Protein AF-I1H4A5-F1 (afdb_monomer)

Sequence (186 aa):
MAIAGCSTFAVGLWYMKNLHPSKIDWVEAGVVSPVVRNQNDCGSCWAMASVGSVEALHYMETKQSITLSTQELIDCDTGNYGCEVSSDDLQRYKGGIMDYTFDRSNYRRHYVLIVGYGKDSEGVEYWRFKNSWGEEWGEGGFGRIRRHVADKRGALGIYMLQEYTRCLRPDRSCMFGSIFVCKKLV

Solvent-accessible surface area (backbone atoms only — not comparable to full-atom values): 10469 Å² total; per-residue (Å²): 139,86,63,46,25,38,29,32,32,55,71,66,80,81,85,45,87,88,58,85,69,78,57,47,50,34,46,85,69,66,36,32,78,78,79,45,49,62,48,74,96,39,24,33,37,60,36,52,28,50,48,52,41,47,38,24,51,45,16,72,77,69,74,48,89,65,65,72,50,44,60,56,47,47,76,66,41,82,92,55,64,39,50,71,41,60,64,53,83,60,81,82,49,60,68,67,72,43,75,47,69,58,40,82,92,55,53,39,66,26,42,31,25,44,41,33,32,34,58,52,97,89,64,55,37,28,38,29,31,42,47,46,66,20,45,90,35,32,59,59,16,24,52,35,35,37,44,89,52,93,52,89,38,30,35,20,27,37,61,71,46,71,46,49,63,47,70,47,86,88,82,73,47,38,35,41,71,92,46,79,59,73,96,52,73,117

Foldseek 3Di:
DAWAFEEEEEADPPVPPDDPDQKDFQCVVVLFPLFAAACDQFQLLVLVQLQRRLQSNLCVVPVDGAHADSVCCLPPVPVDDRRPFDAIPPQPAAADAQQAAADPVRYGYGYWYFRMWHADPVGFTWTKTAGNRALNGHPGRIYIYTDDDPDPCGGSSHNVHYWYKDQDPDPRWIDIRPDTRDDDGD

Organism: Brachypodium distachyon (NCBI:txid15368)

Secondary structure (DSSP, 8-state):
-----EEEEE--GGGGTT---S-EETTTTTSS-SPPPB-TTSB-HHHHHHHHHHHHHHHHHHS----B-HHHHHHH-TTS-TTB-PPP--TT--SSEE-PPP-GGG---EEEEEEEEEE-TT--EEEEEE-SB-TTSTTTSEEEEESS-SSTT-GGGTTSSEEEEEE-TTT--EEETTEEE---B-

Radius of gyration: 15.91 Å; Cα contacts (8 Å, |Δi|>4): 382; chains: 1; bounding box: 40×39×48 Å

InterPro domains:
  IPR000169 Cysteine peptidase, cysteine active site [PS00139] (39-50)
  IPR000668 Peptidase C1A, papain C-terminal [PF00112] (21-84)
  IPR000668 Peptidase C1A, papain C-terminal [PF00112] (85-150)
  IPR000668 Peptidase C1A, papain C-terminal [PR00705] (39-54)
  IPR000668 Peptidase C1A, papain C-terminal [PR00705] (110-120)
  IPR000668 Peptidase C1A, papain C-terminal [PR00705] (126-132)
  IPR000668 Peptidase C1A, papain C-terminal [SM00645] (20-166)
  IPR013128 Peptidase C1A [PTHR12411] (23-100)
  IPR038765 Papain-like cysteine peptidase superfamily [SSF54001] (16-149)

pLDDT: mean 78.48, std 19.26, range [26.44, 97.12]

Mean predicted aligned error: 8.83 Å

Structure (mmCIF, N/CA/C/O backbone):
data_AF-I1H4A5-F1
#
_entry.id   AF-I1H4A5-F1
#
loop_
_atom_site.group_PDB
_atom_site.id
_atom_site.type_symbol
_atom_site.label_atom_id
_atom_site.label_alt_id
_atom_site.label_comp_id
_atom_site.label_asym_id
_atom_site.label_entity_id
_atom_site.label_seq_id
_atom_site.pdbx_PDB_ins_code
_atom_site.Cartn_x
_atom_site.Cartn_y
_atom_site.Cartn_z
_atom_site.occupancy
_atom_site.B_iso_or_equiv
_atom_site.auth_seq_id
_atom_site.auth_comp_id
_atom_site.auth_asym_id
_atom_site.auth_atom_id
_atom_site.pdbx_PDB_model_num
ATOM 1 N N . MET A 1 1 ? 1.322 -10.031 -22.576 1.00 26.44 1 MET A N 1
ATOM 2 C CA . MET A 1 1 ? 1.299 -8.759 -21.824 1.00 26.44 1 MET A CA 1
ATOM 3 C C . MET A 1 1 ? 1.844 -9.089 -20.439 1.00 26.44 1 MET A C 1
ATOM 5 O O . MET A 1 1 ? 1.205 -9.867 -19.749 1.00 26.44 1 MET A O 1
ATOM 9 N N . ALA A 1 2 ? 3.081 -8.686 -20.134 1.00 27.22 2 ALA A N 1
ATOM 10 C CA . ALA A 1 2 ? 3.825 -9.072 -18.923 1.00 27.22 2 ALA A CA 1
ATOM 11 C C . ALA A 1 2 ? 3.696 -7.980 -17.844 1.00 27.22 2 ALA A C 1
ATOM 13 O O . ALA A 1 2 ? 3.622 -6.807 -18.208 1.00 27.22 2 ALA A O 1
ATOM 14 N N . ILE A 1 3 ? 3.620 -8.347 -16.556 1.00 33.69 3 ILE A N 1
ATOM 15 C CA . ILE A 1 3 ? 3.414 -7.413 -15.428 1.00 33.69 3 ILE A CA 1
ATOM 16 C C . ILE A 1 3 ? 4.392 -7.746 -14.281 1.00 33.69 3 ILE A C 1
ATOM 18 O O . ILE A 1 3 ? 4.653 -8.920 -14.017 1.00 33.69 3 ILE A O 1
ATOM 22 N N . ALA A 1 4 ? 4.945 -6.693 -13.664 1.00 38.16 4 ALA A N 1
ATOM 23 C CA . ALA A 1 4 ? 6.016 -6.671 -12.653 1.00 38.16 4 ALA A CA 1
ATOM 24 C C . ALA A 1 4 ? 5.543 -7.038 -11.224 1.00 38.16 4 ALA A C 1
ATOM 26 O O . ALA A 1 4 ? 4.355 -7.263 -11.037 1.00 38.16 4 ALA A O 1
ATOM 27 N N . GLY A 1 5 ? 6.445 -7.176 -10.236 1.00 38.44 5 GLY A N 1
ATOM 28 C CA . GLY A 1 5 ? 6.164 -7.856 -8.960 1.00 38.44 5 GLY A CA 1
ATOM 29 C C . GLY A 1 5 ? 6.223 -7.003 -7.680 1.00 38.44 5 GLY A C 1
ATOM 30 O O . GLY A 1 5 ? 7.120 -6.202 -7.474 1.00 38.44 5 GLY A O 1
ATOM 31 N N . CYS A 1 6 ? 5.312 -7.263 -6.741 1.00 35.62 6 CYS A N 1
ATOM 32 C CA . CYS A 1 6 ? 5.077 -6.455 -5.546 1.00 35.62 6 CYS A CA 1
ATOM 33 C C . CYS A 1 6 ? 5.789 -7.021 -4.296 1.00 35.62 6 CYS A C 1
ATOM 35 O O . CYS A 1 6 ? 5.746 -8.222 -4.052 1.00 35.62 6 CYS A O 1
ATOM 37 N N . SER A 1 7 ? 6.419 -6.170 -3.482 1.00 43.44 7 SER A N 1
ATOM 38 C CA . SER A 1 7 ? 6.979 -6.496 -2.153 1.00 43.44 7 SER A CA 1
ATOM 39 C C . SER A 1 7 ? 6.031 -6.011 -1.045 1.00 43.44 7 SER A C 1
ATOM 41 O O . SER A 1 7 ? 5.392 -4.969 -1.210 1.00 43.44 7 SER A O 1
ATOM 43 N N . THR A 1 8 ? 5.917 -6.731 0.082 1.00 44.56 8 THR A N 1
ATOM 44 C CA . THR A 1 8 ? 4.872 -6.454 1.093 1.00 44.56 8 THR A CA 1
ATOM 45 C C . THR A 1 8 ? 5.344 -6.170 2.502 1.00 44.56 8 THR A C 1
ATOM 47 O O . THR A 1 8 ? 6.329 -6.723 2.982 1.00 44.56 8 THR A O 1
ATOM 50 N N . PHE A 1 9 ? 4.538 -5.360 3.196 1.00 50.44 9 PHE A N 1
ATOM 51 C CA . PHE A 1 9 ? 4.632 -5.122 4.634 1.00 50.44 9 PHE A CA 1
ATOM 52 C C . PHE A 1 9 ? 3.345 -5.529 5.340 1.00 50.44 9 PHE A C 1
ATOM 54 O O . PHE A 1 9 ? 2.252 -5.192 4.881 1.00 50.44 9 PHE A O 1
ATOM 61 N N . ALA A 1 10 ? 3.468 -6.263 6.448 1.00 46.66 10 ALA A N 1
ATOM 62 C CA . ALA A 1 10 ? 2.331 -6.784 7.203 1.00 46.66 10 ALA A CA 1
ATOM 63 C C . ALA A 1 10 ? 2.197 -6.096 8.569 1.00 46.66 10 ALA A C 1
ATOM 65 O O . ALA A 1 10 ? 3.114 -6.119 9.393 1.00 46.66 10 ALA A O 1
ATOM 66 N N . VAL A 1 11 ? 1.017 -5.534 8.839 1.00 46.12 11 VAL A N 1
ATOM 67 C CA . VAL A 1 11 ? 0.666 -4.988 10.154 1.00 46.12 11 VAL A CA 1
ATOM 68 C C . VAL A 1 11 ? 0.216 -6.121 11.091 1.00 46.12 11 VAL A C 1
ATOM 70 O O . VAL A 1 11 ? -0.727 -6.850 10.788 1.00 46.12 11 VAL A O 1
ATOM 73 N N . GLY A 1 12 ? 0.849 -6.232 12.266 1.00 46.97 12 GLY A N 1
ATOM 74 C CA . GLY A 1 12 ? 0.190 -6.740 13.479 1.00 46.97 12 GLY A CA 1
ATOM 75 C C . GLY A 1 12 ? -0.046 -8.253 13.620 1.00 46.97 12 GLY A C 1
ATOM 76 O O . GLY A 1 12 ? -1.110 -8.656 14.086 1.00 46.97 12 GLY A O 1
ATOM 77 N N . LEU A 1 13 ? 0.945 -9.110 13.338 1.00 44.81 13 LEU A N 1
ATOM 78 C CA . LEU A 1 13 ? 0.842 -10.571 13.564 1.00 44.81 13 LEU A CA 1
ATOM 79 C C . LEU A 1 13 ? 0.651 -10.993 15.044 1.00 44.81 13 LEU A C 1
ATOM 81 O O . LEU A 1 13 ? 0.271 -12.131 15.314 1.00 44.81 13 LEU A O 1
ATOM 85 N N . TRP A 1 14 ? 0.895 -10.112 16.023 1.00 42.50 14 TRP A N 1
ATOM 86 C CA . TRP A 1 14 ? 0.848 -10.473 17.450 1.00 42.50 14 TRP A CA 1
ATOM 87 C C . TRP A 1 14 ? -0.577 -10.560 18.033 1.00 42.50 14 TRP A C 1
ATOM 89 O O . TRP A 1 14 ? -0.813 -11.367 18.930 1.00 42.50 14 TRP A O 1
ATOM 99 N N . TYR A 1 15 ? -1.544 -9.798 17.505 1.00 42.88 15 TYR A N 1
ATOM 100 C CA . TYR A 1 15 ? -2.896 -9.689 18.087 1.00 42.88 15 TYR A CA 1
ATOM 101 C C . TYR A 1 15 ? -3.864 -10.818 17.666 1.00 42.88 15 TYR A C 1
ATOM 103 O O . TYR A 1 15 ? -5.002 -10.877 18.119 1.00 42.88 15 TYR A O 1
ATOM 111 N N . MET A 1 16 ? -3.415 -11.732 16.802 1.00 45.25 16 MET A N 1
ATOM 112 C CA . MET A 1 16 ? -4.268 -12.638 16.019 1.00 45.25 16 MET A CA 1
ATOM 113 C C . MET A 1 16 ? -4.214 -14.112 16.448 1.00 45.25 16 MET A C 1
ATOM 115 O O . MET A 1 16 ? -4.783 -14.967 15.777 1.00 45.25 16 MET A O 1
ATOM 119 N N . LYS A 1 17 ? -3.550 -14.452 17.562 1.00 43.50 17 LYS A N 1
ATOM 120 C CA . LYS A 1 17 ? -3.246 -15.859 17.897 1.00 43.50 17 LYS A CA 1
ATOM 121 C C . LYS A 1 17 ? -4.458 -16.801 18.032 1.00 43.50 17 LYS A C 1
ATOM 123 O O . LYS A 1 17 ? -4.246 -18.002 17.927 1.00 43.50 17 LYS A O 1
ATOM 128 N N . ASN A 1 18 ? -5.684 -16.299 18.229 1.00 41.44 18 ASN A N 1
ATOM 129 C CA . ASN A 1 18 ? -6.865 -17.135 18.515 1.00 41.44 18 ASN A CA 1
ATOM 130 C C . ASN A 1 18 ? -8.121 -16.829 17.675 1.00 41.44 18 ASN A C 1
ATOM 132 O O . ASN A 1 18 ? -9.161 -17.445 17.894 1.00 41.44 18 ASN A O 1
ATOM 136 N N . LEU A 1 19 ? -8.050 -15.909 16.711 1.00 51.41 19 LEU A N 1
ATOM 137 C CA . LEU A 1 19 ? -9.144 -15.614 15.785 1.00 51.41 19 LEU A CA 1
ATOM 138 C C . LEU A 1 19 ? -8.544 -15.525 14.383 1.00 51.41 19 LEU A C 1
ATOM 140 O O . LEU A 1 19 ? -7.717 -14.658 14.121 1.00 51.41 19 LEU A O 1
ATOM 144 N N . HIS A 1 20 ? -8.964 -16.417 13.488 1.00 61.47 20 HIS A N 1
ATOM 145 C CA . HIS A 1 20 ? -8.703 -16.304 12.052 1.00 61.47 20 HIS A CA 1
ATOM 146 C C . HIS A 1 20 ? -9.997 -15.841 11.368 1.00 61.47 20 HIS A C 1
ATOM 148 O O . HIS A 1 20 ? -10.684 -16.663 10.757 1.00 61.47 20 HIS A O 1
ATOM 154 N N . PRO A 1 21 ? -10.410 -14.569 11.537 1.00 75.94 21 PRO A N 1
ATOM 155 C CA . PRO A 1 21 ? -11.565 -14.047 10.821 1.00 75.94 21 PRO A CA 1
ATOM 156 C C . PRO A 1 21 ? -11.355 -14.223 9.314 1.00 75.94 21 PRO A C 1
ATOM 158 O O . PRO A 1 21 ? -10.240 -14.120 8.814 1.00 75.94 21 PRO A O 1
ATOM 161 N N . SER A 1 22 ? -12.429 -14.492 8.576 1.00 82.38 22 SER A N 1
ATOM 162 C CA . SER A 1 22 ? -12.374 -14.689 7.121 1.00 82.38 22 SER A CA 1
ATOM 163 C C . SER A 1 22 ? -12.101 -13.395 6.339 1.00 82.38 22 SER A C 1
ATOM 165 O O . SER A 1 22 ? -11.703 -13.456 5.175 1.00 82.38 22 SER A O 1
ATOM 167 N N . LYS A 1 23 ? -12.292 -12.231 6.975 1.00 90.06 23 LYS A N 1
ATOM 168 C CA . LYS A 1 23 ? -12.003 -10.892 6.449 1.00 90.06 23 LYS A CA 1
ATOM 169 C C . LYS A 1 23 ? -11.382 -10.031 7.550 1.00 90.06 23 LYS A C 1
ATOM 171 O O . LYS A 1 23 ? -11.873 -10.025 8.677 1.00 90.06 23 LYS A O 1
ATOM 176 N N . ILE A 1 24 ? -10.359 -9.261 7.196 1.00 91.38 24 ILE A N 1
ATOM 177 C CA . ILE A 1 24 ? -9.840 -8.142 7.990 1.00 91.38 24 ILE A CA 1
ATOM 178 C C . ILE A 1 24 ? -9.684 -6.932 7.084 1.00 91.38 24 ILE A C 1
ATOM 180 O O . ILE A 1 24 ? -9.152 -7.051 5.981 1.00 91.38 24 ILE A O 1
ATOM 184 N N . ASP A 1 25 ? -10.081 -5.765 7.583 1.00 93.06 25 ASP A N 1
ATOM 185 C CA . ASP A 1 25 ? -9.744 -4.481 6.983 1.00 93.06 25 ASP A CA 1
ATOM 186 C C . ASP A 1 25 ? -9.297 -3.496 8.074 1.00 93.06 25 ASP A C 1
ATOM 188 O O . ASP A 1 25 ? -10.087 -3.027 8.894 1.00 93.06 25 ASP A O 1
ATOM 192 N N . TRP A 1 26 ? -7.996 -3.203 8.104 1.00 93.75 26 TRP A N 1
ATOM 193 C CA . TRP A 1 26 ? -7.398 -2.287 9.071 1.00 93.75 26 TRP A CA 1
ATOM 194 C C . TRP A 1 26 ? -7.730 -0.819 8.790 1.00 93.75 26 TRP A C 1
ATOM 196 O O . TRP A 1 26 ? -7.575 0.008 9.687 1.00 93.75 26 TRP A O 1
ATOM 206 N N . VAL A 1 27 ? -8.197 -0.484 7.583 1.00 94.81 27 VAL A N 1
ATOM 207 C CA . VAL A 1 27 ? -8.689 0.862 7.258 1.00 94.81 27 VAL A CA 1
ATOM 208 C C . VAL A 1 27 ? -10.092 1.048 7.825 1.00 94.81 27 VAL A C 1
ATOM 210 O O . VAL A 1 27 ? -10.326 2.025 8.529 1.00 94.81 27 VAL A O 1
ATOM 213 N N . GLU A 1 28 ? -10.999 0.085 7.605 1.00 93.50 28 GLU A N 1
ATOM 214 C CA . GLU A 1 28 ? -12.345 0.099 8.215 1.00 93.50 28 GLU A CA 1
ATOM 215 C C . GLU A 1 28 ? -12.256 0.124 9.754 1.00 93.50 28 GLU A C 1
ATOM 217 O O . GLU A 1 28 ? -13.032 0.810 10.414 1.00 93.50 28 GLU A O 1
ATOM 222 N N . ALA A 1 29 ? -11.269 -0.568 10.332 1.00 90.50 29 ALA A N 1
ATOM 223 C CA . ALA A 1 29 ? -11.020 -0.580 11.775 1.00 90.50 29 ALA A CA 1
ATOM 224 C C . ALA A 1 29 ? -10.360 0.705 12.327 1.00 90.50 29 ALA A C 1
ATOM 226 O O . ALA A 1 29 ? -10.094 0.778 13.527 1.00 90.50 29 ALA A O 1
ATOM 227 N N . GLY A 1 30 ? -10.039 1.691 11.479 1.00 90.44 30 GLY A N 1
ATOM 228 C CA . GLY A 1 30 ? -9.391 2.948 11.875 1.00 90.44 30 GLY A CA 1
ATOM 229 C C . GLY A 1 30 ? -7.910 2.827 12.250 1.00 90.44 30 GLY A C 1
ATOM 230 O O . GLY A 1 30 ? -7.317 3.798 12.711 1.00 90.44 30 GLY A O 1
ATOM 231 N N . VAL A 1 31 ? -7.302 1.654 12.047 1.00 91.44 31 VAL A N 1
ATOM 232 C CA . VAL A 1 31 ? -5.894 1.392 12.372 1.00 91.44 31 VAL A CA 1
ATOM 233 C C . VAL A 1 31 ? -4.956 1.977 11.323 1.00 91.44 31 VAL A C 1
ATOM 235 O O . VAL A 1 31 ? -3.902 2.508 11.657 1.00 91.44 31 VAL A O 1
ATOM 238 N N . VAL A 1 32 ? -5.336 1.893 10.050 1.00 93.19 32 VAL A N 1
ATOM 239 C CA . VAL A 1 32 ? -4.601 2.499 8.939 1.00 93.19 32 VAL A CA 1
ATOM 240 C C . VAL A 1 32 ? -5.401 3.689 8.426 1.00 93.19 32 VAL A C 1
ATOM 242 O O . VAL A 1 32 ? -6.577 3.550 8.103 1.00 93.19 32 VAL A O 1
ATOM 245 N N . SER A 1 33 ? -4.760 4.855 8.306 1.00 92.75 33 SER A N 1
ATOM 246 C CA . SER A 1 33 ? -5.401 6.047 7.736 1.00 92.75 33 SER A CA 1
ATOM 247 C C . SER A 1 33 ? -5.953 5.763 6.327 1.00 92.75 33 SER A C 1
ATOM 249 O O . SER A 1 33 ? -5.241 5.145 5.525 1.00 92.75 33 SER A O 1
ATOM 251 N N . PRO A 1 34 ? -7.166 6.228 5.975 1.00 93.06 34 PRO A N 1
ATOM 252 C CA . PRO A 1 34 ? -7.697 6.086 4.621 1.00 93.06 34 PRO A CA 1
ATOM 253 C C . PRO A 1 34 ? -6.987 6.995 3.609 1.00 93.06 34 PRO A C 1
ATOM 255 O 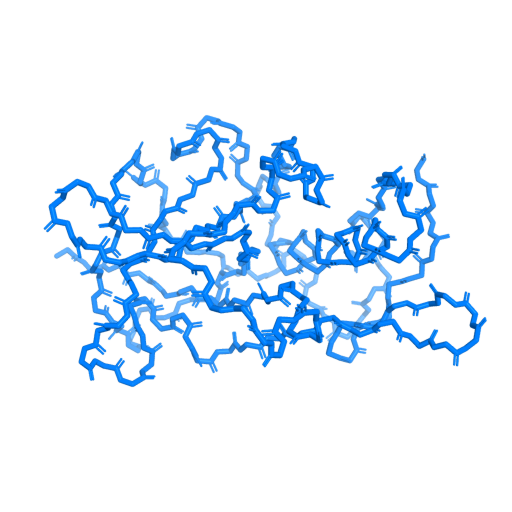O . PRO A 1 34 ? -6.958 6.659 2.433 1.00 93.06 34 PRO A O 1
ATOM 258 N N . VAL A 1 35 ? -6.360 8.090 4.060 1.00 91.06 35 VAL A N 1
ATOM 259 C CA . VAL A 1 35 ? -5.713 9.088 3.191 1.00 91.06 35 VAL A CA 1
ATOM 260 C C . VAL A 1 35 ? -4.568 8.451 2.410 1.00 91.06 35 VAL A C 1
ATOM 262 O O . VAL A 1 35 ? -3.603 7.961 3.012 1.00 91.06 35 VAL A O 1
ATOM 265 N N . VAL A 1 36 ? -4.647 8.459 1.079 1.00 93.00 36 VAL A N 1
ATOM 266 C CA . VAL A 1 36 ? -3.614 7.869 0.217 1.00 93.00 36 VAL A CA 1
ATOM 267 C C . VAL A 1 36 ? -2.597 8.927 -0.202 1.00 93.00 36 VAL A C 1
ATOM 269 O O . VAL A 1 36 ? -2.920 9.927 -0.834 1.00 93.00 36 VAL A O 1
ATOM 272 N N . ARG A 1 37 ? -1.329 8.690 0.153 1.00 93.19 37 ARG A N 1
ATOM 273 C CA . ARG A 1 37 ? -0.202 9.549 -0.231 1.00 93.19 37 ARG A CA 1
ATOM 274 C C . ARG A 1 37 ? 0.110 9.389 -1.720 1.00 93.19 37 ARG A C 1
ATOM 276 O O . ARG A 1 37 ? -0.150 8.335 -2.299 1.00 93.19 37 ARG A O 1
ATOM 283 N N . ASN A 1 38 ? 0.735 10.404 -2.309 1.00 92.38 38 ASN A N 1
ATOM 284 C CA . ASN A 1 38 ? 1.259 10.342 -3.669 1.00 92.38 38 ASN A CA 1
ATOM 285 C C . ASN A 1 38 ? 2.775 10.587 -3.664 1.00 92.38 38 ASN A C 1
ATOM 287 O O . ASN A 1 38 ? 3.226 11.662 -3.276 1.00 92.38 38 ASN A O 1
ATOM 291 N N . GLN A 1 39 ? 3.552 9.579 -4.065 1.00 87.88 39 GLN A N 1
ATOM 292 C CA . GLN A 1 39 ? 5.011 9.663 -4.186 1.00 87.88 39 GLN A CA 1
ATOM 293 C C . GLN A 1 39 ? 5.463 10.420 -5.448 1.00 87.88 39 GLN A C 1
ATOM 295 O O . GLN A 1 39 ? 6.627 10.808 -5.532 1.00 87.88 39 GLN A O 1
ATOM 300 N N . ASN A 1 40 ? 4.554 10.649 -6.406 1.00 87.88 40 ASN A N 1
ATOM 301 C CA . ASN A 1 40 ? 4.835 11.222 -7.723 1.00 87.88 40 ASN A CA 1
ATOM 302 C C . ASN A 1 40 ? 6.014 10.501 -8.407 1.00 87.88 40 ASN A C 1
ATOM 304 O O . ASN A 1 40 ? 6.127 9.279 -8.322 1.00 87.88 40 ASN A O 1
ATOM 308 N N . ASP A 1 41 ? 6.910 11.248 -9.049 1.00 86.50 41 ASP A N 1
ATOM 309 C CA . ASP A 1 41 ? 8.053 10.704 -9.790 1.00 86.50 41 ASP A CA 1
ATOM 310 C C . ASP A 1 41 ? 9.223 10.260 -8.887 1.00 86.50 41 ASP A C 1
ATOM 312 O O . ASP A 1 41 ? 10.272 9.847 -9.378 1.00 86.50 41 ASP A O 1
ATOM 316 N N . CYS A 1 42 ? 9.068 10.323 -7.560 1.00 88.94 42 CYS A N 1
ATOM 317 C CA . CYS A 1 42 ? 10.069 9.834 -6.618 1.00 88.94 42 CYS A CA 1
ATOM 318 C C . CYS A 1 42 ? 9.857 8.340 -6.329 1.00 88.94 42 CYS A C 1
ATOM 320 O O . CYS A 1 42 ? 8.771 7.907 -5.936 1.00 88.94 42 CYS A O 1
ATOM 322 N N . GLY A 1 43 ? 10.918 7.539 -6.441 1.00 89.25 43 GLY A N 1
ATOM 323 C CA . GLY A 1 43 ? 10.970 6.123 -6.065 1.00 89.25 43 GLY A CA 1
ATOM 324 C C . GLY A 1 43 ? 10.883 5.838 -4.558 1.00 89.25 43 GLY A C 1
ATOM 325 O O . GLY A 1 43 ? 11.622 5.004 -4.049 1.00 89.25 43 GLY A O 1
ATOM 326 N N . SER A 1 44 ? 10.002 6.515 -3.819 1.00 91.19 44 SER A N 1
ATOM 327 C CA . SER A 1 44 ? 9.912 6.470 -2.349 1.00 91.19 44 SER A CA 1
ATOM 328 C C . SER A 1 44 ? 8.824 5.542 -1.795 1.00 91.19 44 SER A C 1
ATOM 330 O O . SER A 1 44 ? 8.475 5.624 -0.617 1.00 91.19 44 SER A O 1
ATOM 332 N N . CYS A 1 45 ? 8.302 4.608 -2.600 1.00 90.06 45 CYS A N 1
ATOM 333 C CA . CYS A 1 45 ? 7.315 3.611 -2.150 1.00 90.06 45 CYS A CA 1
ATOM 334 C C . CYS A 1 45 ? 7.755 2.861 -0.874 1.00 90.06 45 CYS A C 1
ATOM 336 O O . CYS A 1 45 ? 6.942 2.611 0.018 1.00 90.06 45 CYS A O 1
ATOM 338 N N . TRP A 1 46 ? 9.058 2.581 -0.746 1.00 89.06 46 TRP A N 1
ATOM 339 C CA . TRP A 1 46 ? 9.662 1.960 0.434 1.00 89.06 46 TRP A CA 1
ATOM 340 C C . TRP A 1 46 ? 9.439 2.800 1.702 1.00 89.06 46 TRP A C 1
ATOM 342 O O . TRP A 1 46 ? 9.015 2.259 2.723 1.00 89.06 46 TRP A O 1
ATOM 352 N N . ALA A 1 47 ? 9.631 4.121 1.630 1.00 90.50 47 ALA A N 1
ATOM 353 C CA . ALA A 1 47 ? 9.442 5.037 2.751 1.00 90.50 47 ALA A CA 1
ATOM 354 C C . ALA A 1 47 ? 7.954 5.165 3.107 1.00 90.50 47 ALA A C 1
ATOM 356 O O . ALA A 1 47 ? 7.579 5.122 4.278 1.00 90.50 47 ALA A O 1
ATOM 357 N N . MET A 1 48 ? 7.090 5.249 2.094 1.00 92.06 48 MET A N 1
ATOM 358 C CA . MET A 1 48 ? 5.643 5.426 2.262 1.00 92.06 48 MET A CA 1
ATOM 359 C C . MET A 1 48 ? 5.018 4.235 2.982 1.00 92.06 48 MET A C 1
ATOM 361 O O . MET A 1 48 ? 4.220 4.407 3.909 1.00 92.06 48 MET A O 1
ATOM 365 N N . ALA A 1 49 ? 5.392 3.025 2.575 1.00 91.00 49 ALA A N 1
ATOM 366 C CA . ALA A 1 49 ? 4.841 1.814 3.151 1.00 91.00 49 ALA A CA 1
ATOM 367 C C . ALA A 1 49 ? 5.514 1.454 4.502 1.00 91.00 49 ALA A C 1
ATOM 369 O O . ALA A 1 49 ? 4.830 0.945 5.395 1.00 91.00 49 ALA A O 1
ATOM 370 N N . SER A 1 50 ? 6.776 1.854 4.728 1.00 90.00 50 SER A N 1
ATOM 371 C CA . SER A 1 50 ? 7.416 1.844 6.062 1.00 90.00 50 SER A CA 1
ATOM 372 C C . SER A 1 50 ? 6.676 2.739 7.060 1.00 90.00 50 SER A C 1
ATOM 374 O O . SER A 1 50 ? 6.239 2.275 8.116 1.00 90.00 50 SER A O 1
ATOM 376 N N . VAL A 1 51 ? 6.471 4.014 6.704 1.00 91.31 51 VAL A N 1
ATOM 377 C CA . VAL A 1 51 ? 5.766 4.994 7.543 1.00 91.31 51 VAL A CA 1
ATOM 378 C C . VAL A 1 51 ? 4.346 4.535 7.846 1.00 91.31 51 VAL A C 1
ATOM 380 O O . VAL A 1 51 ? 3.955 4.521 9.010 1.00 91.31 51 VAL A O 1
ATOM 383 N N . GLY A 1 52 ? 3.597 4.081 6.836 1.00 92.38 52 GLY A N 1
ATOM 384 C CA . GLY A 1 52 ? 2.233 3.592 7.044 1.00 92.38 52 GLY A CA 1
ATOM 385 C C . GLY A 1 52 ? 2.158 2.406 8.014 1.00 92.38 52 GLY A C 1
ATOM 386 O O . GLY A 1 52 ? 1.218 2.316 8.804 1.00 92.38 52 GLY A O 1
ATOM 387 N N . SER A 1 53 ? 3.165 1.528 8.009 1.00 90.75 53 SER A N 1
ATOM 388 C CA . SER A 1 53 ? 3.242 0.409 8.955 1.00 90.75 53 SER A CA 1
ATOM 389 C C . SER A 1 53 ? 3.513 0.879 10.391 1.00 90.75 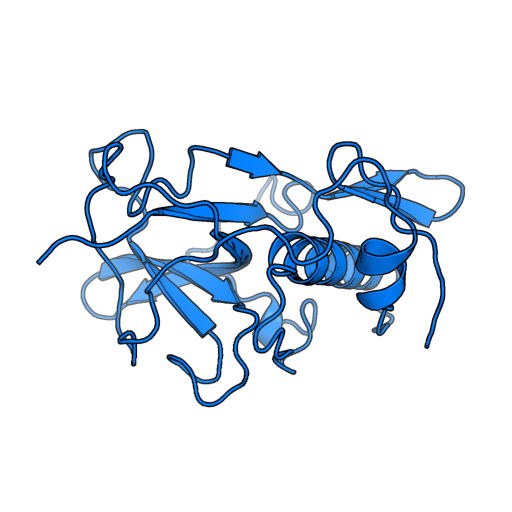53 SER A C 1
ATOM 391 O O . SER A 1 53 ? 2.913 0.363 11.336 1.00 90.75 53 SER A O 1
ATOM 393 N N . VAL A 1 54 ? 4.382 1.882 10.571 1.00 88.44 54 VAL A N 1
ATOM 394 C CA . VAL A 1 54 ? 4.684 2.472 11.888 1.00 88.44 54 VAL A CA 1
ATOM 395 C C . VAL A 1 54 ? 3.499 3.257 12.444 1.00 88.44 54 VAL A C 1
ATOM 397 O O . VAL A 1 54 ? 3.178 3.104 13.621 1.00 88.44 54 VAL A O 1
ATOM 400 N N . GLU A 1 55 ? 2.811 4.042 11.614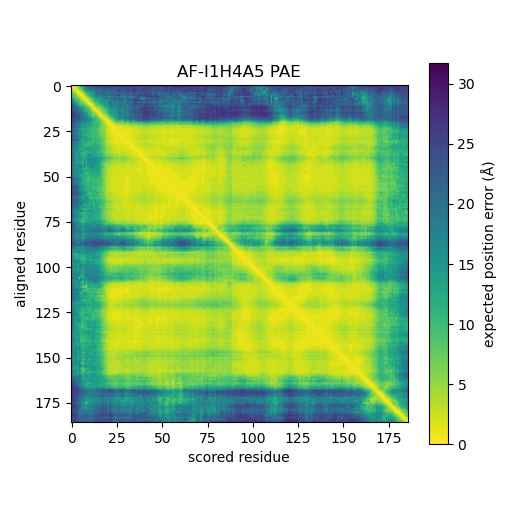 1.00 90.50 55 GLU A N 1
ATOM 401 C CA . GLU A 1 55 ? 1.578 4.746 11.992 1.00 90.50 55 GLU A CA 1
ATOM 402 C C . GLU A 1 55 ? 0.511 3.762 12.486 1.00 90.50 55 GLU A C 1
ATOM 404 O O . GLU A 1 55 ? -0.077 3.959 13.551 1.00 90.50 55 GLU A O 1
ATOM 409 N N . ALA A 1 56 ? 0.317 2.662 11.751 1.00 89.88 56 ALA A N 1
ATOM 410 C CA . ALA A 1 56 ? -0.640 1.623 12.108 1.00 89.88 56 ALA A CA 1
ATOM 411 C C . ALA A 1 56 ? -0.299 0.960 13.446 1.00 89.88 56 ALA A C 1
ATOM 413 O O . ALA A 1 56 ? -1.165 0.785 14.306 1.00 89.88 56 ALA A O 1
ATOM 414 N N . LEU A 1 57 ? 0.973 0.617 13.652 1.00 85.62 57 LEU A N 1
ATOM 415 C CA . LEU A 1 57 ? 1.410 -0.009 14.892 1.00 85.62 57 LEU A CA 1
ATOM 416 C C . LEU A 1 57 ? 1.328 0.959 16.080 1.00 85.62 57 LEU A C 1
ATOM 418 O O . LEU A 1 57 ? 0.895 0.561 17.161 1.00 85.62 57 LEU A O 1
ATOM 422 N N . HIS A 1 58 ? 1.659 2.237 15.873 1.00 84.69 58 HIS A N 1
ATOM 423 C CA . HIS A 1 58 ? 1.456 3.273 16.879 1.00 84.69 58 HIS A CA 1
ATOM 424 C C . HIS A 1 58 ? -0.014 3.342 17.295 1.00 84.69 58 HIS A C 1
ATOM 426 O O . HIS A 1 58 ? -0.306 3.266 18.486 1.00 84.69 58 HIS A O 1
ATOM 432 N N . TYR A 1 59 ? -0.938 3.398 16.332 1.00 86.94 59 TYR A N 1
ATOM 433 C CA . TYR A 1 59 ? -2.368 3.401 16.624 1.00 86.94 59 TYR A CA 1
ATOM 434 C C . TYR A 1 59 ? -2.807 2.142 17.380 1.00 86.94 59 TYR A C 1
ATOM 436 O O . TYR A 1 59 ? -3.576 2.231 18.338 1.00 86.94 59 TYR A O 1
ATOM 444 N N . MET A 1 60 ? -2.322 0.956 16.996 1.00 84.19 60 MET A N 1
ATOM 445 C CA . MET A 1 60 ? -2.668 -0.288 17.690 1.00 84.19 60 MET A CA 1
ATOM 446 C C . MET A 1 60 ? -2.315 -0.234 19.184 1.00 84.19 60 MET A C 1
ATOM 448 O O . MET A 1 60 ? -3.140 -0.664 20.000 1.00 84.19 60 MET A O 1
ATOM 452 N N . GLU A 1 61 ? -1.152 0.331 19.520 1.00 83.25 61 GLU A N 1
ATOM 453 C CA . GLU A 1 61 ? -0.617 0.445 20.884 1.00 83.25 61 GLU A CA 1
ATOM 454 C C . GLU A 1 61 ? -1.227 1.606 21.685 1.00 83.25 61 GLU A C 1
ATOM 456 O O . GLU A 1 61 ? -1.522 1.457 22.870 1.00 83.25 61 GLU A O 1
ATOM 461 N N . THR A 1 62 ? -1.410 2.776 21.068 1.00 83.62 62 THR A N 1
ATOM 462 C CA . THR A 1 62 ? -1.773 4.014 21.783 1.00 83.62 62 THR A CA 1
ATOM 463 C C . THR A 1 62 ? -3.221 4.439 21.592 1.00 83.62 62 THR A C 1
ATOM 465 O O . THR A 1 62 ? -3.709 5.264 22.362 1.00 83.62 62 THR A O 1
ATOM 468 N N . LYS A 1 63 ? -3.902 3.906 20.570 1.00 85.94 63 LYS A N 1
ATOM 469 C CA . LYS A 1 63 ? -5.204 4.381 20.070 1.00 85.94 63 LYS A CA 1
ATOM 470 C C . LYS A 1 63 ? -5.196 5.841 19.609 1.00 85.94 63 LYS A C 1
ATOM 472 O O . LYS A 1 63 ? -6.250 6.462 19.513 1.00 85.94 63 LYS A O 1
ATOM 477 N N . GLN A 1 64 ? -4.020 6.391 19.321 1.00 88.75 64 GLN A N 1
ATOM 478 C CA . GLN A 1 64 ? -3.858 7.745 18.805 1.00 88.75 64 GLN A CA 1
ATOM 479 C C . GLN A 1 64 ? -3.404 7.672 17.355 1.00 88.75 64 GLN A C 1
ATOM 481 O O . GLN A 1 64 ? -2.404 7.030 17.043 1.00 88.75 64 GLN A O 1
ATOM 486 N N . SER A 1 65 ? -4.139 8.330 16.464 1.00 88.50 65 SER A N 1
ATOM 487 C CA . SER A 1 65 ? -3.711 8.476 15.076 1.00 88.50 65 SER A CA 1
ATOM 488 C C . SER A 1 65 ? -2.644 9.555 14.997 1.00 88.50 65 SER A C 1
ATOM 490 O O . SER A 1 65 ? -2.829 10.660 15.507 1.00 88.50 65 SER A O 1
ATOM 492 N N . ILE A 1 66 ? -1.534 9.230 14.345 1.00 89.94 66 ILE A N 1
ATOM 493 C CA . ILE A 1 66 ? -0.457 10.170 14.052 1.00 89.94 66 ILE A CA 1
ATOM 494 C C . ILE A 1 66 ? -0.178 10.158 12.555 1.00 89.94 66 ILE A C 1
ATOM 496 O O . ILE A 1 66 ? -0.386 9.143 11.890 1.00 89.94 66 ILE A O 1
ATOM 500 N N . THR A 1 67 ? 0.328 11.282 12.061 1.00 91.69 67 THR A N 1
ATOM 501 C CA . THR A 1 67 ? 0.898 11.392 10.721 1.00 91.69 67 THR A CA 1
ATOM 502 C C . THR A 1 67 ? 2.395 11.610 10.880 1.00 91.69 67 THR A C 1
ATOM 504 O O . THR A 1 67 ? 2.819 12.556 11.543 1.00 91.69 67 THR A O 1
ATOM 507 N N . LEU A 1 68 ? 3.193 10.720 10.305 1.00 91.12 68 LEU A N 1
ATOM 508 C CA . LEU A 1 68 ? 4.649 10.793 10.326 1.00 91.12 68 LEU A CA 1
ATOM 509 C C . LEU A 1 68 ? 5.193 11.307 8.990 1.00 91.12 68 LEU A C 1
ATOM 511 O O . LEU A 1 68 ? 4.555 11.186 7.937 1.00 91.12 68 LEU A O 1
ATOM 515 N N . SER A 1 69 ? 6.397 11.878 9.048 1.00 91.62 69 SER A N 1
ATOM 516 C CA . SER A 1 69 ? 7.101 12.398 7.880 1.00 91.62 69 SER A CA 1
ATOM 517 C C . SER A 1 69 ? 7.731 11.273 7.064 1.00 91.62 69 SER A C 1
ATOM 519 O O . SER A 1 69 ? 8.690 10.635 7.490 1.00 91.62 69 SER A O 1
ATOM 521 N N . THR A 1 70 ? 7.246 11.065 5.841 1.00 91.56 70 THR A N 1
ATOM 522 C CA . THR A 1 70 ? 7.948 10.222 4.862 1.00 91.56 70 THR A CA 1
ATOM 523 C C . THR A 1 70 ? 9.239 10.872 4.379 1.00 91.56 70 THR A C 1
ATOM 525 O O . THR A 1 70 ? 10.188 10.167 4.050 1.00 91.56 70 THR A O 1
ATOM 528 N N . GLN A 1 71 ? 9.289 12.208 4.370 1.00 90.88 71 GLN A N 1
ATOM 529 C CA . GLN A 1 71 ? 10.454 12.969 3.925 1.00 90.88 71 GLN A CA 1
ATOM 530 C C . GLN A 1 71 ? 11.664 12.749 4.837 1.00 90.88 71 GLN A C 1
ATOM 532 O O . GLN A 1 71 ? 12.786 12.712 4.354 1.00 90.88 71 GLN A O 1
ATOM 537 N N . GLU A 1 72 ? 11.445 12.522 6.136 1.00 90.75 72 GLU A N 1
ATOM 538 C CA . GLU A 1 72 ? 12.532 12.197 7.066 1.00 90.75 72 GLU A CA 1
ATOM 539 C C . GLU A 1 72 ? 13.284 10.932 6.635 1.00 90.75 72 GLU A C 1
ATOM 541 O O . GLU A 1 72 ? 14.510 10.940 6.604 1.00 90.75 72 GLU A O 1
ATOM 546 N N . LEU A 1 73 ? 12.569 9.876 6.228 1.00 89.00 73 LEU A N 1
ATOM 547 C CA . LEU A 1 73 ? 13.216 8.670 5.704 1.00 89.00 73 LEU A CA 1
ATOM 548 C C . LEU A 1 73 ? 13.918 8.939 4.373 1.00 89.00 73 LEU A C 1
ATOM 550 O O . LEU A 1 73 ? 15.038 8.485 4.181 1.00 89.00 73 LEU A O 1
ATOM 554 N N . ILE A 1 74 ? 13.286 9.694 3.472 1.00 88.38 74 ILE A N 1
ATOM 555 C CA . ILE A 1 74 ? 13.860 10.005 2.155 1.00 88.38 74 ILE A CA 1
ATOM 556 C C . ILE A 1 74 ? 15.178 10.784 2.287 1.00 88.38 74 ILE A C 1
ATOM 558 O O . ILE A 1 74 ? 16.122 10.488 1.559 1.00 88.38 74 ILE A O 1
ATOM 562 N N . ASP A 1 75 ? 15.247 11.746 3.209 1.00 86.69 75 ASP A N 1
ATOM 563 C CA . ASP A 1 75 ? 16.397 12.644 3.352 1.00 86.69 75 ASP A CA 1
ATOM 564 C C . ASP A 1 75 ? 17.506 12.068 4.239 1.00 86.69 75 ASP A C 1
ATOM 566 O O . ASP A 1 75 ? 18.685 12.338 4.010 1.00 86.69 75 ASP A O 1
ATOM 570 N N . CYS A 1 76 ? 17.138 11.341 5.299 1.00 85.50 76 CYS A N 1
ATOM 571 C CA . CYS A 1 76 ? 18.062 11.026 6.394 1.00 85.50 76 CYS A CA 1
ATOM 572 C C . CYS A 1 76 ? 18.500 9.560 6.435 1.00 85.50 76 CYS A C 1
ATOM 574 O O . CYS A 1 76 ? 19.532 9.259 7.039 1.00 85.50 76 CYS A O 1
ATOM 576 N N . ASP A 1 77 ? 17.753 8.642 5.819 1.00 84.31 77 ASP A N 1
ATOM 577 C CA . ASP A 1 77 ? 18.144 7.235 5.761 1.00 84.31 77 ASP A CA 1
ATOM 578 C C . ASP A 1 77 ? 19.128 6.994 4.610 1.00 84.31 77 ASP A C 1
ATOM 580 O O . ASP A 1 77 ? 18.773 6.571 3.509 1.00 84.31 77 ASP A O 1
ATOM 584 N N . THR A 1 78 ? 20.404 7.257 4.890 1.00 78.50 78 THR A N 1
ATOM 585 C CA . THR A 1 78 ? 21.509 7.068 3.938 1.00 78.50 78 THR A CA 1
ATOM 586 C C . THR A 1 78 ? 21.800 5.598 3.616 1.00 78.50 78 THR A C 1
ATOM 588 O O . THR A 1 78 ? 22.604 5.320 2.727 1.00 78.50 78 THR A O 1
ATOM 591 N N . GLY A 1 79 ? 21.166 4.650 4.319 1.00 75.31 79 GLY A N 1
ATOM 592 C CA . GLY A 1 79 ? 21.243 3.220 4.020 1.00 75.31 79 GLY A CA 1
ATOM 593 C C . GLY A 1 79 ? 20.297 2.776 2.902 1.00 75.31 79 GLY A C 1
ATOM 594 O O . GLY A 1 79 ? 20.423 1.652 2.413 1.00 75.31 79 GLY A O 1
ATOM 595 N N . ASN A 1 80 ? 19.366 3.642 2.493 1.00 77.38 80 ASN A N 1
ATOM 596 C CA . ASN A 1 80 ? 18.363 3.371 1.472 1.00 77.38 80 ASN A CA 1
ATOM 597 C C . ASN A 1 80 ? 18.525 4.274 0.241 1.00 77.38 80 ASN A C 1
ATOM 599 O O . ASN A 1 80 ? 19.388 5.142 0.161 1.00 77.38 80 ASN A O 1
ATOM 603 N N . TYR A 1 81 ? 17.699 4.021 -0.773 1.00 74.81 81 TYR A N 1
ATOM 604 C CA . TYR A 1 81 ? 17.891 4.535 -2.131 1.00 74.81 81 TYR A CA 1
ATOM 605 C C . TYR A 1 81 ? 17.216 5.891 -2.403 1.00 74.81 81 TYR A C 1
ATOM 607 O O . TYR A 1 81 ? 17.069 6.261 -3.565 1.00 74.81 81 TYR A O 1
ATOM 615 N N . GLY A 1 82 ? 16.726 6.609 -1.385 1.00 83.31 82 GLY A N 1
ATOM 616 C CA . GLY A 1 82 ? 15.992 7.868 -1.581 1.00 83.31 82 GLY A CA 1
ATOM 617 C C . GLY A 1 82 ? 14.863 7.734 -2.619 1.00 83.31 82 GLY A C 1
ATOM 618 O O . GLY A 1 82 ? 13.946 6.927 -2.445 1.00 83.31 82 GLY A O 1
ATOM 619 N N . CYS A 1 83 ? 14.956 8.495 -3.716 1.00 84.06 83 CYS A N 1
ATOM 620 C CA . CYS A 1 83 ? 14.028 8.451 -4.857 1.00 84.06 83 CYS A CA 1
ATOM 621 C C . CYS A 1 83 ? 14.464 7.526 -6.013 1.00 84.06 83 CYS A C 1
ATOM 623 O O . CYS A 1 83 ? 13.794 7.501 -7.043 1.00 84.06 83 CYS A O 1
ATOM 625 N N . GLU A 1 84 ? 15.560 6.781 -5.887 1.00 78.38 84 GLU A N 1
ATOM 626 C CA . GLU A 1 84 ? 16.181 6.049 -7.003 1.00 78.38 84 GLU A CA 1
ATOM 627 C C . GLU A 1 84 ? 15.579 4.653 -7.248 1.00 78.38 84 GLU A C 1
ATOM 629 O O . GLU A 1 84 ? 15.966 3.955 -8.189 1.00 78.38 84 GLU A O 1
ATOM 634 N N . VAL A 1 85 ? 14.610 4.214 -6.434 1.00 73.31 85 VAL A N 1
ATOM 635 C CA . VAL A 1 85 ? 13.940 2.921 -6.648 1.00 73.31 85 VAL A CA 1
ATOM 636 C C . VAL A 1 85 ? 12.966 3.022 -7.820 1.00 73.31 85 VAL A C 1
ATOM 638 O O . VAL A 1 85 ? 11.951 3.712 -7.745 1.00 73.31 85 VAL A O 1
ATOM 641 N N . SER A 1 86 ? 13.216 2.275 -8.898 1.00 65.06 86 SER A N 1
ATOM 642 C CA . SER A 1 86 ? 12.230 2.152 -9.976 1.00 65.06 86 SER A CA 1
ATOM 643 C C . SER A 1 86 ? 11.013 1.357 -9.490 1.00 65.06 86 SER A C 1
ATOM 645 O O . SER A 1 86 ? 11.170 0.189 -9.123 1.00 65.06 86 SER A O 1
ATOM 647 N N . SER A 1 87 ? 9.828 1.965 -9.527 1.00 61.56 87 SER A N 1
ATOM 648 C CA . SER A 1 87 ? 8.563 1.311 -9.167 1.00 61.56 87 SER A CA 1
ATOM 649 C C . SER A 1 87 ? 7.901 0.614 -10.365 1.00 61.56 87 SER A C 1
ATOM 651 O O . SER A 1 87 ? 8.262 0.855 -11.518 1.00 61.56 87 SER A O 1
ATOM 653 N N . ASP A 1 88 ? 6.988 -0.313 -10.075 1.00 63.97 88 ASP A N 1
ATOM 654 C CA . ASP A 1 88 ? 6.307 -1.164 -11.057 1.00 63.97 88 ASP A CA 1
ATOM 655 C C . ASP A 1 88 ? 5.284 -0.407 -11.917 1.00 63.97 88 ASP A C 1
ATOM 657 O O . ASP A 1 88 ? 4.556 0.461 -11.437 1.00 63.97 88 ASP A O 1
ATOM 661 N N . ASP A 1 89 ? 5.093 -0.869 -13.156 1.00 60.75 89 ASP A N 1
ATOM 662 C CA . ASP A 1 89 ? 4.010 -0.435 -14.046 1.00 60.75 89 ASP A CA 1
ATOM 663 C C . ASP A 1 89 ? 2.664 -1.112 -13.708 1.00 60.75 89 ASP A C 1
ATOM 665 O O . ASP A 1 89 ? 2.040 -1.777 -14.538 1.00 60.75 89 ASP A O 1
ATOM 669 N N . LEU A 1 90 ? 2.155 -0.914 -12.486 1.00 75.69 90 LEU A N 1
ATOM 670 C CA . LEU A 1 90 ? 0.749 -1.219 -12.158 1.00 75.69 90 LEU A CA 1
ATOM 671 C C . LEU A 1 90 ? -0.189 -0.044 -12.499 1.00 75.69 90 LEU A C 1
ATOM 673 O O . LEU A 1 90 ? -1.350 -0.029 -12.089 1.00 75.69 90 LEU A O 1
ATOM 677 N N . GLN A 1 91 ? 0.275 0.941 -13.279 1.00 72.06 91 GLN A N 1
ATOM 678 C CA . GLN A 1 91 ? -0.470 2.162 -13.628 1.00 72.06 91 GLN A CA 1
ATOM 679 C C . GLN A 1 91 ? -1.844 1.887 -14.266 1.00 72.06 91 GLN A C 1
ATOM 681 O O . GLN A 1 91 ? -2.768 2.688 -14.145 1.00 72.06 91 GLN A O 1
ATOM 686 N N . ARG A 1 92 ? -1.995 0.739 -14.940 1.00 81.88 92 ARG A N 1
ATOM 687 C CA . ARG A 1 92 ? -3.233 0.357 -15.639 1.00 81.88 92 ARG A CA 1
ATOM 688 C C . ARG A 1 92 ? -4.284 -0.282 -14.731 1.00 81.88 92 ARG A C 1
ATOM 690 O O . ARG A 1 92 ? -5.408 -0.483 -15.183 1.00 81.88 92 ARG A O 1
ATOM 697 N N . TYR A 1 93 ? -3.943 -0.622 -13.489 1.00 88.31 93 TYR A N 1
ATOM 698 C CA . TYR A 1 93 ? -4.905 -1.192 -12.554 1.00 88.31 93 TYR A CA 1
ATOM 699 C C . TYR A 1 93 ? -5.981 -0.158 -12.191 1.00 88.31 93 TYR A C 1
ATOM 701 O O . TYR A 1 93 ? -5.680 0.957 -11.763 1.00 88.31 93 TYR A O 1
ATOM 709 N N . LYS A 1 94 ? -7.247 -0.545 -12.369 1.00 91.88 94 LYS A N 1
ATOM 710 C CA . LYS A 1 94 ? -8.430 0.262 -12.023 1.00 91.88 94 LYS A CA 1
ATOM 711 C C . LYS A 1 94 ? -9.365 -0.429 -11.030 1.00 91.88 94 LYS A C 1
ATOM 713 O O . LYS A 1 94 ? -10.216 0.229 -10.452 1.00 91.88 94 LYS A O 1
ATOM 718 N N . GLY A 1 95 ? -9.200 -1.733 -10.816 1.00 93.44 95 GLY A N 1
ATOM 719 C CA . GLY A 1 95 ? -10.000 -2.511 -9.878 1.00 93.44 95 GLY A CA 1
ATOM 720 C C . GLY A 1 95 ? -9.963 -4.008 -10.172 1.00 93.44 95 GLY A C 1
ATOM 721 O O . GLY A 1 95 ? -9.459 -4.435 -11.213 1.00 93.44 95 GLY A O 1
ATOM 722 N N . GLY A 1 96 ? -10.512 -4.789 -9.246 1.00 94.81 96 GLY A N 1
ATOM 723 C CA . GLY A 1 96 ? -10.565 -6.252 -9.309 1.00 94.81 96 GLY A CA 1
ATOM 724 C C . GLY A 1 96 ? -9.447 -6.935 -8.520 1.00 94.81 96 GLY A C 1
ATOM 725 O O . GLY A 1 96 ? -8.616 -6.290 -7.890 1.00 94.81 96 GLY A O 1
ATOM 726 N N . ILE A 1 97 ? -9.426 -8.267 -8.524 1.00 95.75 97 ILE A N 1
ATOM 727 C CA . ILE A 1 97 ? -8.365 -9.035 -7.861 1.00 95.75 97 ILE A CA 1
ATOM 728 C C . ILE A 1 97 ? -7.275 -9.332 -8.886 1.00 95.75 97 ILE A C 1
ATOM 730 O O . ILE A 1 97 ? -7.502 -10.051 -9.856 1.00 95.75 97 ILE A O 1
ATOM 734 N N . MET A 1 98 ? -6.081 -8.785 -8.670 1.00 92.88 98 MET A N 1
ATOM 735 C CA . MET A 1 98 ? -4.924 -9.077 -9.510 1.00 92.88 98 MET A CA 1
ATOM 736 C C . MET A 1 98 ? -4.448 -10.508 -9.285 1.00 92.88 98 MET A C 1
ATOM 738 O O . MET A 1 98 ? -4.118 -10.887 -8.162 1.00 92.88 98 MET A O 1
ATOM 742 N N . ASP A 1 99 ? -4.353 -11.277 -10.365 1.00 91.75 99 ASP A N 1
ATOM 743 C CA . ASP A 1 99 ? -3.899 -12.669 -10.349 1.00 91.75 99 ASP A CA 1
ATOM 744 C C . ASP A 1 99 ? -2.814 -12.909 -11.404 1.00 91.75 99 ASP A C 1
ATOM 746 O O . ASP A 1 99 ? -2.910 -13.763 -12.284 1.00 91.75 99 ASP A O 1
ATOM 750 N N . TYR A 1 100 ? -1.787 -12.064 -11.368 1.00 86.19 100 TYR A N 1
ATOM 751 C CA . TYR A 1 100 ? -0.661 -12.175 -12.281 1.00 86.19 100 TYR A CA 1
ATOM 752 C C . TYR A 1 100 ? 0.416 -13.080 -11.683 1.00 86.19 100 TYR A C 1
ATOM 754 O O . TYR A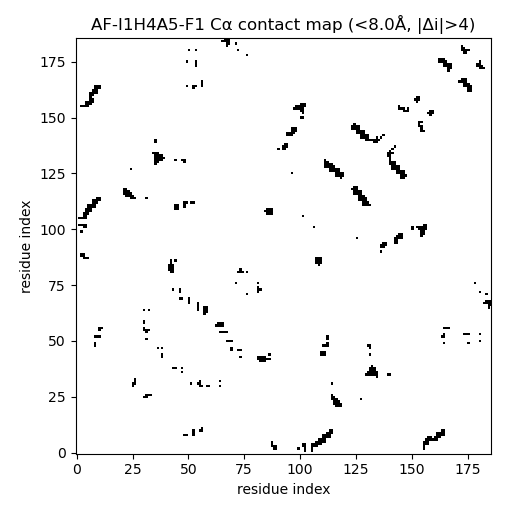 1 100 ? 0.796 -12.953 -10.513 1.00 86.19 100 TYR A O 1
ATOM 762 N N . THR A 1 101 ? 0.936 -13.988 -12.504 1.00 85.19 101 THR A N 1
ATOM 763 C CA . THR A 1 101 ? 2.061 -14.850 -12.137 1.00 85.19 101 THR A CA 1
ATOM 764 C C . THR A 1 101 ? 3.331 -14.031 -11.958 1.00 85.19 101 THR A C 1
ATOM 766 O O . THR A 1 101 ? 3.585 -13.100 -12.720 1.00 85.19 101 THR A O 1
ATOM 769 N N . PHE A 1 102 ? 4.164 -14.418 -10.996 1.00 82.81 102 PHE A N 1
ATOM 770 C CA . PHE A 1 102 ? 5.469 -13.800 -10.814 1.00 82.81 102 PHE A CA 1
ATOM 771 C C . PHE A 1 102 ? 6.398 -14.073 -12.008 1.00 82.81 102 PHE A C 1
ATOM 773 O O . PHE A 1 102 ? 6.668 -15.230 -12.342 1.00 82.81 102 PHE A O 1
ATOM 780 N N . ASP A 1 103 ? 6.952 -13.008 -12.584 1.00 82.06 103 ASP A N 1
ATOM 781 C CA . ASP A 1 103 ? 7.973 -13.064 -13.629 1.00 82.06 103 ASP A CA 1
ATOM 782 C C . ASP A 1 103 ? 9.285 -12.446 -13.129 1.00 82.06 103 ASP A C 1
ATOM 784 O O . ASP A 1 103 ? 9.402 -11.235 -12.945 1.00 82.06 103 ASP A O 1
ATOM 788 N N . ARG A 1 104 ? 10.307 -13.290 -12.942 1.00 80.06 104 ARG A N 1
ATOM 789 C CA . ARG A 1 104 ? 11.633 -12.860 -12.474 1.00 80.06 104 ARG A CA 1
ATOM 790 C C . ARG A 1 104 ? 12.330 -11.922 -13.461 1.00 80.06 104 ARG A C 1
ATOM 792 O O . ARG A 1 104 ? 13.125 -11.095 -13.028 1.00 80.06 104 ARG A O 1
ATOM 799 N N . SER A 1 105 ? 12.082 -12.077 -14.761 1.00 79.44 105 SER A N 1
ATOM 800 C CA . SER A 1 105 ? 12.759 -11.295 -15.802 1.00 79.44 105 SER A CA 1
ATOM 801 C C . SER A 1 105 ? 12.284 -9.842 -15.851 1.00 79.44 105 SER A C 1
ATOM 803 O O . SER A 1 105 ? 13.047 -8.965 -16.243 1.00 79.44 105 SER A O 1
ATOM 805 N N . ASN A 1 106 ? 11.064 -9.589 -15.371 1.00 70.88 106 ASN A N 1
ATOM 806 C CA . ASN A 1 106 ? 10.430 -8.272 -15.315 1.00 70.88 106 ASN A CA 1
ATOM 807 C C . ASN A 1 106 ? 10.154 -7.814 -13.874 1.00 70.88 106 ASN A C 1
ATOM 809 O O . ASN A 1 106 ? 9.338 -6.925 -13.642 1.00 70.88 106 ASN A O 1
ATOM 813 N N . TYR A 1 107 ? 10.827 -8.421 -12.896 1.00 72.38 107 TYR A N 1
ATOM 814 C CA . TYR A 1 107 ? 10.669 -8.070 -11.493 1.00 72.38 107 TYR A CA 1
ATOM 815 C C . TYR A 1 107 ? 11.334 -6.722 -11.197 1.00 72.38 107 TYR A C 1
ATOM 817 O O . TYR A 1 107 ? 12.565 -6.628 -11.153 1.00 72.38 107 TYR A O 1
ATOM 825 N N . ARG A 1 108 ? 10.526 -5.685 -10.959 1.00 74.69 108 ARG A N 1
ATOM 826 C CA . ARG A 1 108 ? 10.971 -4.461 -10.285 1.00 74.69 108 ARG A CA 1
ATOM 827 C C . ARG A 1 108 ? 10.457 -4.471 -8.847 1.00 74.69 108 ARG A C 1
ATOM 829 O O . ARG A 1 108 ? 9.648 -5.309 -8.474 1.00 74.69 108 ARG A O 1
ATOM 836 N N . ARG A 1 109 ? 11.049 -3.634 -7.996 1.00 77.25 109 ARG A N 1
ATOM 837 C CA . ARG A 1 109 ? 10.710 -3.577 -6.571 1.00 77.25 109 ARG A CA 1
ATOM 838 C C . ARG A 1 109 ? 9.723 -2.442 -6.354 1.00 77.25 109 ARG A C 1
ATOM 840 O O . ARG A 1 109 ? 10.120 -1.281 -6.376 1.00 77.25 109 ARG A O 1
ATOM 847 N N . HIS A 1 110 ? 8.466 -2.783 -6.097 1.00 87.00 110 HIS A N 1
ATOM 848 C CA . HIS A 1 110 ? 7.468 -1.836 -5.606 1.00 87.00 110 HIS A CA 1
ATOM 849 C C . HIS A 1 110 ? 6.950 -2.268 -4.242 1.00 87.00 110 HIS A C 1
ATOM 851 O O . HIS A 1 110 ? 6.536 -3.414 -4.066 1.00 87.00 110 HIS A O 1
ATOM 857 N N . TYR A 1 111 ? 6.974 -1.355 -3.277 1.00 87.56 111 TYR A N 1
ATOM 858 C CA . TYR A 1 111 ? 6.572 -1.640 -1.906 1.00 87.56 111 TYR A CA 1
ATOM 859 C C . TYR A 1 111 ? 5.166 -1.121 -1.635 1.00 87.56 111 TYR A C 1
ATOM 861 O O . TYR A 1 111 ? 4.865 0.047 -1.880 1.00 87.56 111 TYR A O 1
ATOM 869 N N . VAL A 1 112 ? 4.319 -1.987 -1.083 1.00 91.56 112 VAL A N 1
ATOM 870 C CA . VAL A 1 112 ? 2.958 -1.638 -0.663 1.00 91.56 112 VAL A CA 1
ATOM 871 C C . VAL A 1 112 ? 2.699 -2.082 0.769 1.00 91.56 112 VAL A C 1
ATOM 873 O O . VAL A 1 112 ? 3.334 -3.001 1.293 1.00 91.56 112 VAL A O 1
ATOM 876 N N . LEU A 1 113 ? 1.716 -1.449 1.402 1.00 93.12 113 LEU A N 1
ATOM 877 C CA . LEU A 1 113 ? 1.279 -1.817 2.743 1.00 93.12 113 LEU A CA 1
ATOM 878 C C . LEU A 1 113 ? 0.089 -2.773 2.664 1.00 93.12 113 LEU A C 1
ATOM 880 O O . LEU A 1 113 ? -0.964 -2.381 2.166 1.00 93.12 113 LEU A O 1
ATOM 884 N N . ILE A 1 114 ? 0.207 -3.995 3.193 1.00 94.06 114 ILE A N 1
ATOM 885 C CA . ILE A 1 114 ? -0.956 -4.873 3.365 1.00 94.06 114 ILE A CA 1
ATOM 886 C C . ILE A 1 114 ? -1.814 -4.330 4.501 1.00 94.06 114 ILE A C 1
ATOM 888 O O . ILE A 1 114 ? -1.389 -4.250 5.653 1.00 94.06 114 ILE A O 1
ATOM 892 N N . VAL A 1 115 ? -3.050 -3.975 4.163 1.00 94.50 115 VAL A N 1
ATOM 893 C CA . VAL A 1 115 ? -4.023 -3.376 5.086 1.00 94.50 115 VAL A CA 1
ATOM 894 C C . VAL A 1 115 ? -5.187 -4.307 5.394 1.00 94.50 115 VAL A C 1
ATOM 896 O O . VAL A 1 115 ? -6.071 -3.954 6.165 1.00 94.50 115 VAL A O 1
ATOM 899 N N . GLY A 1 116 ? -5.211 -5.501 4.812 1.00 92.88 116 GLY A N 1
ATOM 900 C CA . GLY A 1 116 ? -6.279 -6.446 5.070 1.00 92.88 116 GLY A CA 1
ATOM 901 C C . GLY A 1 116 ? -6.251 -7.647 4.148 1.00 92.88 116 GLY A C 1
ATOM 902 O O . GLY A 1 116 ? -5.354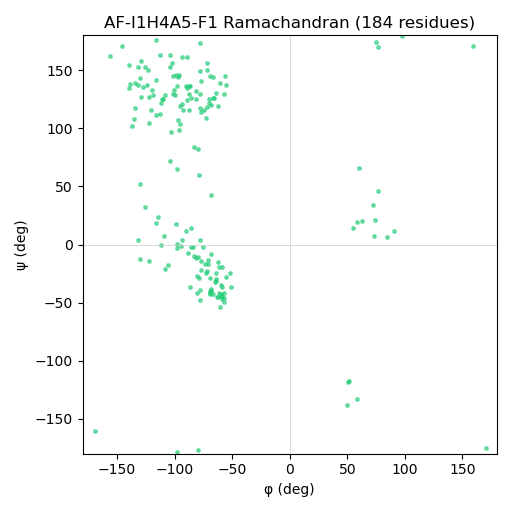 -7.824 3.324 1.00 92.88 116 GLY A O 1
ATOM 903 N N . TYR A 1 117 ? -7.274 -8.471 4.287 1.00 94.69 117 TYR A N 1
ATOM 904 C CA . TYR A 1 117 ? -7.541 -9.607 3.422 1.00 94.69 117 TYR A CA 1
ATOM 905 C C . TYR A 1 117 ? -9.022 -9.955 3.474 1.00 94.69 117 TYR A C 1
ATOM 907 O O . TYR A 1 117 ? -9.740 -9.575 4.398 1.00 94.69 117 TYR A O 1
ATOM 915 N N . GLY A 1 118 ? -9.482 -10.703 2.484 1.00 94.81 118 GLY A N 1
ATOM 916 C CA . GLY A 1 118 ? -10.863 -11.150 2.440 1.00 94.81 118 GLY A CA 1
ATOM 917 C C . GLY A 1 118 ? -11.094 -12.202 1.377 1.00 94.81 118 GLY A C 1
ATOM 918 O O . GLY A 1 118 ? -10.158 -12.860 0.909 1.00 94.81 118 GLY A O 1
ATOM 919 N N . LYS A 1 119 ? -12.368 -12.336 1.023 1.00 95.00 119 LYS A N 1
ATOM 920 C CA . LYS A 1 119 ? -12.897 -13.204 -0.021 1.00 95.00 119 LYS A CA 1
ATOM 921 C C . LYS A 1 119 ? -13.983 -12.422 -0.757 1.00 95.00 119 LYS A C 1
ATOM 923 O O . LYS A 1 119 ? -14.771 -11.744 -0.096 1.00 95.00 119 LYS A O 1
ATOM 928 N N . ASP A 1 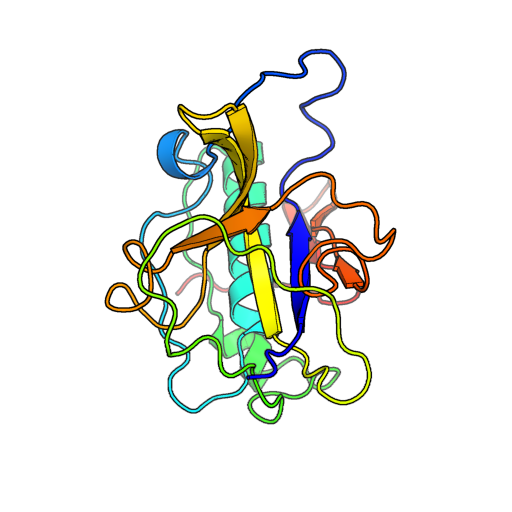120 ? -13.992 -12.448 -2.083 1.00 93.25 120 ASP A N 1
ATOM 929 C CA . ASP A 1 120 ? -15.071 -11.824 -2.856 1.00 93.25 120 ASP A CA 1
ATOM 930 C C . ASP A 1 120 ? -16.330 -12.712 -2.917 1.00 93.25 120 ASP A C 1
ATOM 932 O O . ASP A 1 120 ? -16.394 -13.781 -2.299 1.00 93.25 120 ASP A O 1
ATOM 936 N N . SER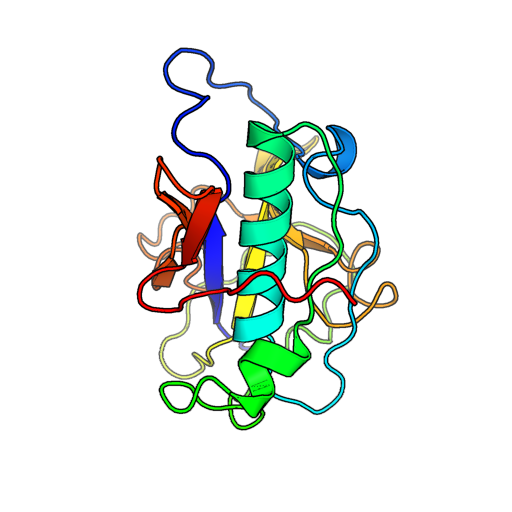 A 1 121 ? -17.347 -12.258 -3.655 1.00 92.88 121 SER A N 1
ATOM 937 C CA . SER A 1 121 ? -18.613 -12.976 -3.845 1.00 92.88 121 SER A CA 1
ATOM 938 C C . SER A 1 121 ? -18.468 -14.309 -4.582 1.00 92.88 121 SER A C 1
ATOM 940 O O . SER A 1 121 ? -19.309 -15.186 -4.409 1.00 92.88 121 SER A O 1
ATOM 942 N N . GLU A 1 122 ? -17.419 -14.472 -5.389 1.00 93.19 122 GLU A N 1
ATOM 943 C CA . GLU A 1 122 ? -17.125 -15.704 -6.133 1.00 93.19 122 GLU A CA 1
ATOM 944 C C . GLU A 1 122 ? -16.268 -16.677 -5.319 1.00 93.19 122 GLU A C 1
ATOM 946 O O . GLU A 1 122 ? -16.051 -17.827 -5.700 1.00 93.19 122 GLU A O 1
ATOM 951 N N . GLY A 1 123 ? -15.800 -16.237 -4.156 1.00 93.50 123 GLY A N 1
ATOM 952 C CA . GLY A 1 123 ? -14.973 -17.038 -3.289 1.00 93.50 123 GLY A CA 1
ATOM 953 C C . GLY A 1 123 ? -13.469 -16.889 -3.539 1.00 93.50 123 GLY A C 1
ATOM 954 O O . GLY A 1 123 ? -12.687 -17.668 -2.988 1.00 93.50 123 GLY A O 1
ATOM 955 N N . VAL A 1 124 ? -13.037 -15.907 -4.325 1.00 94.75 124 VAL A N 1
ATOM 956 C CA . VAL A 1 124 ? -11.619 -15.637 -4.554 1.00 94.75 124 VAL A CA 1
ATOM 957 C C . VAL A 1 124 ? -11.055 -14.894 -3.350 1.00 94.75 124 VAL A C 1
ATOM 959 O O . VAL A 1 124 ? -11.481 -13.792 -2.999 1.00 94.75 124 VAL A O 1
ATOM 962 N N . GLU A 1 125 ? -10.089 -15.519 -2.683 1.00 95.25 125 GLU A N 1
ATOM 963 C CA . GLU A 1 125 ? -9.388 -14.916 -1.557 1.00 95.25 125 GLU A CA 1
ATOM 964 C C . GLU A 1 125 ? -8.358 -13.891 -2.044 1.00 95.25 125 GLU A C 1
ATOM 966 O O . GLU A 1 125 ? -7.653 -14.111 -3.030 1.00 95.25 125 GLU A O 1
ATOM 971 N N . TYR A 1 126 ? -8.237 -12.772 -1.330 1.00 95.56 126 TYR A N 1
ATOM 972 C CA . TYR A 1 126 ? -7.320 -11.693 -1.691 1.00 95.56 126 TYR A CA 1
ATOM 973 C C . TYR A 1 126 ? -6.613 -11.090 -0.477 1.00 95.56 126 TYR A C 1
ATOM 975 O O . TYR A 1 126 ? -7.130 -11.110 0.641 1.00 95.56 126 TYR A O 1
ATOM 983 N N . TRP A 1 127 ? -5.436 -10.520 -0.725 1.00 95.50 127 TRP A N 1
ATOM 984 C CA . TRP A 1 127 ? -4.813 -9.487 0.097 1.00 95.50 127 TRP A CA 1
ATOM 985 C C . TRP A 1 127 ? -5.302 -8.121 -0.365 1.00 95.50 127 TRP A C 1
ATOM 987 O O . TRP A 1 127 ? -5.357 -7.867 -1.568 1.00 95.50 127 TRP A O 1
ATOM 997 N N . ARG A 1 128 ? -5.644 -7.240 0.575 1.00 95.69 128 ARG A N 1
ATOM 998 C CA . ARG A 1 128 ? -5.915 -5.824 0.311 1.00 95.69 128 ARG A CA 1
ATOM 999 C C . ARG A 1 128 ? -4.685 -5.016 0.684 1.00 95.69 128 ARG A C 1
ATOM 1001 O O . ARG A 1 128 ? -4.141 -5.190 1.776 1.00 95.69 128 ARG A O 1
ATOM 1008 N N . PHE A 1 129 ? -4.275 -4.113 -0.193 1.00 94.94 129 PHE A N 1
ATOM 1009 C CA . PHE A 1 129 ? -3.110 -3.273 0.041 1.00 94.94 129 PHE A CA 1
ATOM 1010 C C . PHE A 1 129 ? -3.397 -1.803 -0.244 1.00 94.94 129 PHE A C 1
ATOM 1012 O O . PHE A 1 129 ? -4.258 -1.465 -1.059 1.00 94.94 129 PHE A O 1
ATOM 1019 N N . LYS A 1 130 ? -2.658 -0.938 0.446 1.00 95.56 130 LYS A N 1
ATOM 1020 C CA . LYS A 1 130 ? -2.628 0.508 0.245 1.00 95.56 130 LYS A CA 1
ATOM 1021 C C . LYS A 1 130 ? -1.400 0.871 -0.581 1.00 95.56 130 LYS A C 1
ATOM 1023 O O . LYS A 1 130 ? -0.291 0.449 -0.244 1.00 95.56 130 LYS A O 1
ATOM 1028 N N . ASN A 1 131 ? -1.615 1.632 -1.648 1.00 94.00 131 ASN A N 1
ATOM 1029 C CA . ASN A 1 131 ? -0.557 2.102 -2.533 1.00 94.00 131 ASN A CA 1
ATOM 1030 C C . ASN A 1 131 ? -0.130 3.540 -2.175 1.00 94.00 131 ASN A C 1
ATOM 1032 O O . ASN A 1 131 ? -0.640 4.135 -1.224 1.00 94.00 131 ASN A O 1
ATOM 1036 N N . SER A 1 132 ? 0.816 4.095 -2.931 1.00 93.25 132 SER A N 1
ATOM 1037 C CA . SER A 1 132 ? 1.372 5.443 -2.752 1.00 93.25 132 SER A CA 1
ATOM 1038 C C . SER A 1 132 ? 1.297 6.294 -4.025 1.00 93.25 132 SER A C 1
ATOM 1040 O O . SER A 1 132 ? 2.158 7.138 -4.256 1.00 93.25 132 SER A O 1
ATOM 1042 N N . TRP A 1 133 ? 0.271 6.087 -4.855 1.00 93.19 133 TRP A N 1
ATOM 1043 C CA . TRP A 1 133 ? 0.070 6.784 -6.139 1.00 93.19 133 TRP A CA 1
ATOM 1044 C C . TRP A 1 133 ? -1.180 7.679 -6.159 1.00 93.19 133 TRP A C 1
ATOM 1046 O O . TRP A 1 133 ? -1.733 7.963 -7.219 1.00 93.19 133 TRP A O 1
ATOM 1056 N N . GLY A 1 134 ? -1.637 8.118 -4.984 1.00 93.62 134 GLY A N 1
ATOM 1057 C CA . GLY A 1 134 ? -2.855 8.914 -4.841 1.00 93.62 134 GLY A CA 1
ATOM 1058 C C . GLY A 1 134 ? -4.152 8.111 -4.993 1.00 93.62 134 GLY A C 1
ATOM 1059 O O . GLY A 1 134 ? -4.151 6.914 -5.283 1.00 93.62 134 GLY A O 1
ATOM 1060 N N . GLU A 1 135 ? -5.273 8.790 -4.756 1.00 95.06 135 GLU A N 1
ATOM 1061 C CA . GLU A 1 135 ? -6.610 8.178 -4.688 1.00 95.06 135 GLU A CA 1
ATOM 1062 C C . GLU A 1 135 ? -7.194 7.850 -6.074 1.00 95.06 135 GLU A C 1
ATOM 1064 O O . GLU A 1 135 ? -8.012 6.944 -6.202 1.00 95.06 135 GLU A O 1
ATOM 1069 N N . GLU A 1 136 ? -6.710 8.510 -7.129 1.00 92.56 136 GLU A N 1
ATOM 1070 C CA . GLU A 1 136 ? -7.133 8.294 -8.526 1.00 92.56 136 GLU A CA 1
ATOM 1071 C C . GLU A 1 136 ? -6.659 6.953 -9.118 1.00 92.56 136 GLU A C 1
ATOM 1073 O O . GLU A 1 136 ? -7.089 6.520 -10.197 1.00 92.56 136 GLU A O 1
ATOM 1078 N N . TRP A 1 137 ? -5.720 6.292 -8.441 1.00 94.00 137 TRP A N 1
ATOM 1079 C CA . TRP A 1 137 ? -5.206 4.999 -8.858 1.00 94.00 137 TRP A CA 1
ATOM 1080 C C . TRP A 1 137 ? -6.015 3.853 -8.241 1.00 94.00 137 TRP A C 1
ATOM 1082 O O . TRP A 1 137 ? -6.287 3.843 -7.044 1.00 94.00 137 TRP A O 1
ATOM 1092 N N . GLY A 1 138 ? -6.338 2.829 -9.038 1.00 95.44 138 GLY A N 1
ATOM 1093 C CA . GLY A 1 138 ? -6.997 1.625 -8.538 1.00 95.44 138 GLY A CA 1
ATOM 1094 C C . GLY A 1 138 ? -8.341 1.896 -7.857 1.00 95.44 138 GLY A C 1
ATOM 1095 O O . GLY A 1 138 ? -9.191 2.609 -8.379 1.00 95.44 138 GLY A O 1
ATOM 1096 N N . GLU A 1 139 ? -8.529 1.296 -6.684 1.00 96.50 139 GLU A N 1
ATOM 1097 C CA . GLU A 1 139 ? -9.770 1.332 -5.908 1.00 96.50 139 GLU A CA 1
ATOM 1098 C C . GLU A 1 139 ? -9.675 2.401 -4.809 1.00 96.50 139 GLU A C 1
ATOM 1100 O O . GLU A 1 139 ? -9.616 2.078 -3.622 1.00 96.50 139 GLU A O 1
ATOM 1105 N N . GLY A 1 140 ? -9.577 3.676 -5.201 1.00 96.00 140 GLY A N 1
ATOM 1106 C CA . GLY A 1 140 ? -9.389 4.787 -4.257 1.00 96.00 140 GLY A CA 1
ATOM 1107 C C . GLY A 1 140 ? -7.979 4.832 -3.657 1.00 96.00 140 GLY A C 1
ATOM 1108 O O . GLY A 1 140 ? -7.816 5.112 -2.473 1.00 96.00 140 GLY A O 1
ATOM 1109 N N . GLY A 1 141 ? -6.961 4.454 -4.432 1.00 95.81 141 GLY A N 1
ATOM 1110 C CA . GLY A 1 141 ? -5.568 4.314 -3.996 1.00 95.81 141 GLY A CA 1
ATOM 1111 C C . GLY A 1 141 ? -5.229 2.967 -3.341 1.00 95.81 141 GLY A C 1
ATOM 1112 O O . GLY A 1 141 ? -4.114 2.760 -2.850 1.00 95.81 141 GLY A O 1
ATOM 1113 N N . PHE A 1 142 ? -6.172 2.023 -3.360 1.00 97.12 142 PHE A N 1
ATOM 1114 C CA . PHE A 1 142 ? -6.005 0.655 -2.870 1.00 97.12 142 PHE A CA 1
ATOM 1115 C C . PHE A 1 142 ? -6.060 -0.360 -4.010 1.00 97.12 142 PHE A C 1
ATOM 1117 O O . PHE A 1 142 ? -6.544 -0.081 -5.109 1.00 97.12 142 PHE A O 1
ATOM 1124 N N . GLY A 1 143 ? -5.582 -1.569 -3.737 1.00 95.50 143 GLY A N 1
ATOM 1125 C CA . GLY A 1 143 ? -5.71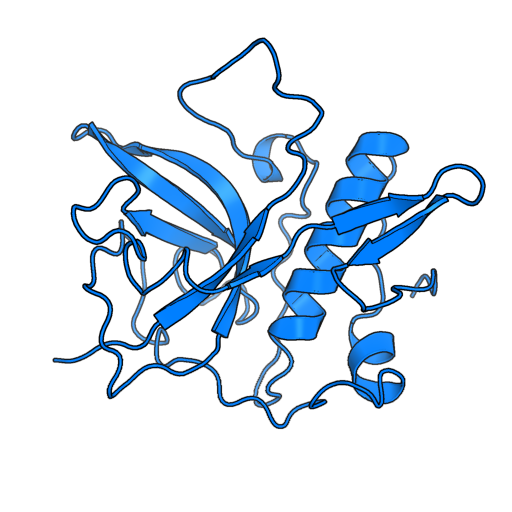7 -2.688 -4.657 1.00 95.50 143 GLY A CA 1
ATOM 1126 C C . GLY A 1 143 ? -5.895 -4.021 -3.952 1.00 95.50 143 GLY A C 1
ATOM 1127 O O . GLY A 1 143 ? -5.758 -4.138 -2.727 1.00 95.50 143 GLY A O 1
ATOM 1128 N N . ARG A 1 144 ? -6.206 -5.042 -4.753 1.00 96.12 144 ARG A N 1
ATOM 1129 C CA . ARG A 1 144 ? -6.382 -6.418 -4.292 1.00 96.12 144 ARG A CA 1
ATOM 1130 C C . ARG A 1 144 ? -5.513 -7.368 -5.106 1.00 96.12 144 ARG A C 1
ATOM 1132 O O . ARG A 1 144 ? -5.454 -7.265 -6.327 1.00 96.12 144 ARG A O 1
ATOM 1139 N N . ILE A 1 145 ? -4.838 -8.293 -4.427 1.00 94.56 145 ILE A N 1
ATOM 1140 C CA . ILE A 1 145 ? -3.974 -9.317 -5.038 1.00 94.56 145 ILE A CA 1
ATOM 1141 C C . ILE A 1 145 ? -4.462 -10.686 -4.592 1.00 94.56 145 ILE A C 1
ATOM 1143 O O . ILE A 1 145 ? -4.774 -10.867 -3.414 1.00 94.56 145 ILE A O 1
ATOM 1147 N N . ARG A 1 146 ? -4.519 -11.654 -5.507 1.00 95.00 146 ARG A N 1
ATOM 1148 C CA . ARG A 1 146 ? -4.972 -13.010 -5.209 1.00 95.00 146 ARG A CA 1
ATOM 1149 C C . ARG A 1 146 ? -4.132 -13.627 -4.096 1.00 95.00 146 ARG A C 1
ATOM 1151 O O . ARG A 1 146 ? -2.900 -13.643 -4.135 1.00 95.00 146 ARG A O 1
ATOM 1158 N N . ARG A 1 147 ? -4.830 -14.156 -3.098 1.00 92.81 147 ARG A N 1
ATOM 1159 C CA . ARG A 1 147 ? -4.260 -14.923 -1.995 1.00 92.81 147 ARG A CA 1
ATOM 1160 C C . ARG A 1 147 ? -4.375 -16.407 -2.333 1.00 92.81 147 ARG A C 1
ATOM 1162 O O . ARG A 1 147 ? -5.331 -16.828 -2.975 1.00 92.81 147 ARG A O 1
ATOM 1169 N N . HIS A 1 148 ? -3.380 -17.180 -1.902 1.00 89.62 148 HIS A N 1
ATOM 1170 C CA . HIS A 1 148 ? -3.281 -18.629 -2.137 1.00 89.62 148 HIS A CA 1
ATOM 1171 C C . HIS A 1 148 ? -3.238 -19.028 -3.615 1.00 89.62 148 HIS A C 1
ATOM 1173 O O . HIS A 1 148 ? -4.128 -19.696 -4.137 1.00 89.62 148 HIS A O 1
ATOM 1179 N N . VAL A 1 149 ? -2.157 -18.641 -4.287 1.00 90.44 149 VAL A N 1
ATOM 1180 C CA . VAL A 1 149 ? -1.810 -19.170 -5.613 1.00 90.44 149 VAL A CA 1
ATOM 1181 C C . VAL A 1 149 ? -0.850 -20.355 -5.493 1.00 90.44 149 VAL A C 1
ATOM 1183 O O . VAL A 1 149 ? -0.188 -20.525 -4.471 1.00 90.44 149 VAL A O 1
ATOM 1186 N N . ALA A 1 150 ? -0.753 -21.169 -6.548 1.00 92.00 150 ALA A N 1
ATOM 1187 C CA . ALA A 1 150 ? 0.135 -22.335 -6.577 1.00 92.00 150 ALA A CA 1
ATOM 1188 C C . ALA A 1 150 ? 1.629 -21.964 -6.478 1.00 92.00 150 ALA A C 1
ATOM 1190 O O . ALA A 1 150 ? 2.432 -22.740 -5.956 1.00 92.00 150 ALA A O 1
ATOM 1191 N N . ASP A 1 151 ? 2.010 -20.782 -6.970 1.00 90.38 151 ASP A N 1
ATOM 1192 C CA . ASP A 1 151 ? 3.373 -20.276 -6.834 1.00 90.38 151 ASP A CA 1
ATOM 1193 C C . ASP A 1 151 ? 3.664 -19.905 -5.373 1.00 90.38 151 ASP A C 1
ATOM 1195 O O . ASP A 1 151 ? 3.012 -19.037 -4.791 1.00 90.38 151 ASP A O 1
ATOM 1199 N N . LYS A 1 152 ? 4.694 -20.522 -4.784 1.00 89.62 152 LYS A N 1
ATOM 1200 C CA . LYS A 1 152 ? 5.117 -20.274 -3.394 1.00 89.62 152 LYS A CA 1
ATOM 1201 C C . LYS A 1 152 ? 5.564 -18.833 -3.140 1.00 89.62 152 LYS A C 1
ATOM 1203 O O . LYS A 1 152 ? 5.592 -18.400 -1.994 1.00 89.62 152 LYS A O 1
ATOM 1208 N N . ARG A 1 153 ? 5.910 -18.096 -4.195 1.00 86.81 153 ARG A N 1
ATOM 1209 C CA . ARG A 1 153 ? 6.272 -16.673 -4.141 1.00 86.81 153 ARG A CA 1
ATOM 1210 C C . ARG A 1 153 ? 5.041 -15.767 -4.059 1.00 86.81 153 ARG A C 1
ATOM 1212 O O . ARG A 1 153 ? 5.179 -14.579 -3.790 1.00 86.81 153 ARG A O 1
ATOM 1219 N N . GLY A 1 154 ? 3.851 -16.332 -4.260 1.00 89.06 154 GLY A N 1
ATOM 1220 C CA . GLY A 1 154 ? 2.582 -15.623 -4.312 1.00 89.06 154 GLY A CA 1
ATOM 1221 C C . GLY A 1 154 ? 2.362 -14.884 -5.636 1.00 89.06 154 GLY A C 1
ATOM 1222 O O . GLY A 1 154 ? 3.268 -14.770 -6.468 1.00 89.06 154 GLY A O 1
ATOM 1223 N N . ALA A 1 155 ? 1.139 -14.389 -5.846 1.00 88.62 155 ALA A N 1
ATOM 1224 C CA . ALA A 1 155 ? 0.815 -13.578 -7.017 1.00 88.62 155 ALA A CA 1
ATOM 1225 C C . ALA A 1 155 ? 1.690 -12.321 -7.012 1.00 88.62 155 ALA A C 1
ATOM 1227 O O . ALA A 1 155 ? 1.945 -11.754 -5.949 1.00 88.62 155 ALA A O 1
ATOM 1228 N N . LEU A 1 156 ? 2.202 -11.924 -8.179 1.00 86.88 156 LEU A N 1
ATOM 1229 C CA . LEU A 1 156 ? 3.154 -10.815 -8.322 1.00 86.88 156 LEU A CA 1
ATOM 1230 C C . LEU A 1 156 ? 4.424 -10.953 -7.448 1.00 86.88 156 LEU A C 1
ATOM 1232 O O . LEU A 1 156 ? 5.150 -9.987 -7.283 1.00 86.88 156 LEU A O 1
ATOM 1236 N N . GLY A 1 157 ? 4.739 -12.118 -6.872 1.00 86.62 157 GLY A N 1
ATOM 1237 C CA . GLY A 1 157 ? 5.897 -12.257 -5.976 1.00 86.62 157 GLY A CA 1
ATOM 1238 C C . GLY A 1 157 ? 5.707 -11.630 -4.596 1.00 86.62 157 GLY A C 1
ATOM 1239 O O . GLY A 1 157 ? 6.692 -11.373 -3.911 1.00 86.62 157 GLY A O 1
ATOM 1240 N N . ILE A 1 158 ? 4.457 -11.426 -4.177 1.00 85.50 158 ILE A N 1
ATOM 1241 C CA . ILE A 1 158 ? 4.068 -10.770 -2.924 1.00 85.50 158 ILE A CA 1
ATOM 1242 C C . ILE A 1 158 ? 4.745 -11.338 -1.659 1.00 85.50 158 ILE A C 1
ATOM 1244 O O . ILE A 1 158 ? 4.904 -10.622 -0.673 1.00 85.50 158 ILE A O 1
ATOM 1248 N N . TYR A 1 159 ? 5.190 -12.600 -1.681 1.00 86.00 159 TYR A N 1
ATOM 1249 C CA . TYR A 1 159 ? 5.874 -13.262 -0.563 1.00 86.00 159 TYR A CA 1
ATOM 1250 C C . TYR A 1 159 ? 7.405 -13.275 -0.671 1.00 86.00 159 TYR A C 1
ATOM 1252 O O . TYR A 1 159 ? 8.059 -13.824 0.216 1.00 86.00 159 TYR A O 1
ATOM 1260 N N . MET A 1 160 ? 7.985 -12.694 -1.727 1.00 81.50 160 MET A N 1
ATOM 1261 C CA . MET A 1 160 ? 9.436 -12.686 -1.967 1.00 81.50 160 MET A CA 1
ATOM 1262 C C . MET A 1 160 ? 10.203 -11.835 -0.955 1.00 81.50 160 MET A C 1
ATOM 1264 O O . MET A 1 160 ? 11.290 -12.225 -0.538 1.00 81.50 160 MET A O 1
ATOM 1268 N N . LEU A 1 161 ? 9.651 -10.679 -0.582 1.00 75.25 161 LEU A N 1
ATOM 1269 C CA . LEU A 1 161 ? 10.234 -9.742 0.375 1.00 75.25 161 LEU A CA 1
ATOM 1270 C C . LEU A 1 161 ? 9.119 -9.251 1.297 1.00 75.25 161 LEU A C 1
ATOM 1272 O O . LEU A 1 161 ? 8.287 -8.437 0.893 1.00 75.25 161 LEU A O 1
ATOM 1276 N N . GLN A 1 162 ? 9.090 -9.811 2.505 1.00 72.50 162 GLN A N 1
ATOM 1277 C CA . GLN A 1 162 ? 8.145 -9.464 3.560 1.00 72.50 162 GLN A CA 1
ATOM 1278 C C . GLN A 1 162 ? 8.909 -8.806 4.704 1.00 72.50 162 GLN A C 1
ATOM 1280 O O . GLN A 1 162 ? 9.673 -9.486 5.389 1.00 72.50 162 GLN A O 1
ATOM 1285 N N . GLU A 1 163 ? 8.676 -7.515 4.932 1.00 75.94 163 GLU A N 1
ATOM 1286 C CA . GLU A 1 163 ? 9.180 -6.834 6.131 1.00 75.94 163 GLU A CA 1
ATOM 1287 C C . GLU A 1 163 ? 8.047 -6.632 7.139 1.00 75.94 163 GLU A C 1
ATOM 1289 O O . GLU A 1 163 ? 6.864 -6.532 6.793 1.00 75.94 163 GLU A O 1
ATOM 1294 N N . TYR A 1 164 ? 8.411 -6.573 8.415 1.00 67.94 164 TYR A N 1
ATOM 1295 C CA . TYR A 1 164 ? 7.474 -6.339 9.505 1.00 67.94 164 TYR A CA 1
ATOM 1296 C C . TYR A 1 164 ? 7.974 -5.217 10.410 1.00 67.94 164 TYR A C 1
ATOM 1298 O O . TYR A 1 164 ? 9.167 -5.091 10.695 1.00 67.94 164 TYR A O 1
ATOM 1306 N N . THR A 1 165 ? 7.035 -4.410 10.900 1.00 72.12 165 THR A N 1
ATOM 1307 C CA . THR A 1 165 ? 7.310 -3.401 11.925 1.00 72.12 165 THR A CA 1
ATOM 1308 C C . THR A 1 165 ? 7.197 -4.019 13.308 1.00 72.12 165 THR A C 1
ATOM 1310 O O . THR A 1 165 ? 6.234 -4.730 13.612 1.00 72.12 165 THR A O 1
ATOM 1313 N N . ARG A 1 166 ? 8.142 -3.692 14.188 1.00 68.00 166 ARG A N 1
ATOM 1314 C CA . ARG A 1 166 ? 8.080 -4.024 15.611 1.00 68.00 166 ARG A CA 1
ATOM 1315 C C . ARG A 1 166 ? 8.347 -2.778 16.447 1.00 68.00 166 ARG A C 1
ATOM 1317 O O . ARG A 1 166 ? 9.389 -2.150 16.299 1.00 68.00 166 ARG A O 1
ATOM 1324 N N . CYS A 1 167 ? 7.450 -2.464 17.380 1.00 62.84 167 CYS A N 1
ATOM 1325 C CA . CYS A 1 167 ? 7.743 -1.467 18.404 1.00 62.84 167 CYS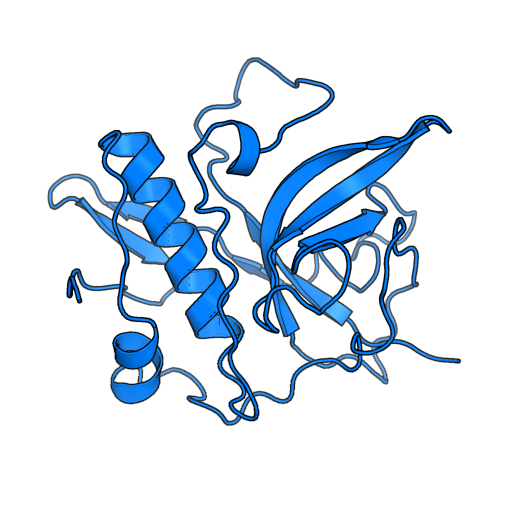 A CA 1
ATOM 1326 C C . CYS A 1 167 ? 8.569 -2.090 19.531 1.00 62.84 167 CYS A C 1
ATOM 1328 O O . CYS A 1 167 ? 8.257 -3.176 20.038 1.00 62.84 167 CYS A O 1
ATOM 1330 N N . LEU A 1 168 ? 9.643 -1.401 19.905 1.00 61.34 168 LEU A N 1
ATOM 1331 C CA . LEU A 1 168 ? 10.468 -1.734 21.052 1.00 61.34 168 LEU A CA 1
ATOM 1332 C C . LEU A 1 168 ? 9.833 -1.093 22.293 1.00 61.34 168 LEU A C 1
ATOM 1334 O O . LEU A 1 168 ? 9.528 0.096 22.335 1.00 61.34 168 LEU A O 1
ATOM 1338 N N . ARG A 1 169 ? 9.580 -1.904 23.321 1.00 54.44 169 ARG A N 1
ATOM 1339 C CA . ARG A 1 169 ? 9.131 -1.425 24.635 1.00 54.44 169 ARG A CA 1
ATOM 1340 C C . ARG A 1 169 ? 10.393 -1.311 25.489 1.00 54.44 169 ARG A C 1
ATOM 1342 O O . ARG A 1 169 ? 10.941 -2.358 25.829 1.00 54.44 169 ARG A O 1
ATOM 1349 N N . PRO A 1 170 ? 10.918 -0.094 25.730 1.00 52.00 170 PRO A N 1
ATOM 1350 C CA . PRO A 1 170 ? 10.281 0.832 26.677 1.00 52.00 170 PRO A CA 1
ATOM 1351 C C . PRO A 1 170 ? 10.028 2.275 26.183 1.00 52.00 170 PRO A C 1
ATOM 1353 O O . PRO A 1 170 ? 9.283 2.995 26.841 1.00 52.00 170 PRO A O 1
ATOM 1356 N N . ASP A 1 171 ? 10.592 2.719 25.058 1.00 55.62 171 ASP A N 1
ATOM 1357 C CA . ASP A 1 171 ? 10.533 4.125 24.604 1.00 55.62 171 ASP A CA 1
ATOM 1358 C C . ASP A 1 171 ? 9.436 4.407 23.557 1.00 55.62 171 ASP A C 1
ATOM 1360 O O . ASP A 1 171 ? 9.213 5.557 23.179 1.00 55.62 171 ASP A O 1
ATOM 1364 N N . ARG A 1 172 ? 8.704 3.366 23.130 1.00 53.97 172 ARG A N 1
ATOM 1365 C CA . ARG A 1 172 ? 7.703 3.416 22.048 1.00 53.97 172 ARG A CA 1
ATOM 1366 C C . ARG A 1 172 ? 8.304 3.779 20.684 1.00 53.97 172 ARG A C 1
ATOM 1368 O O . ARG A 1 172 ? 7.563 4.216 19.803 1.00 53.97 172 ARG A O 1
ATOM 1375 N N . SER A 1 173 ? 9.613 3.599 20.503 1.00 54.06 173 SER A N 1
ATOM 1376 C CA . SER A 1 173 ? 10.227 3.612 19.177 1.00 54.06 173 SER A CA 1
ATOM 1377 C C . SER A 1 173 ? 9.779 2.374 18.395 1.00 54.06 173 SER A C 1
ATOM 1379 O O . SER A 1 173 ? 9.561 1.297 18.963 1.00 54.06 173 SER A O 1
ATOM 1381 N N . CYS A 1 174 ? 9.597 2.520 17.084 1.00 54.84 174 CYS A N 1
ATOM 1382 C CA . CYS A 1 174 ? 9.222 1.409 16.218 1.00 54.84 174 CYS A CA 1
ATOM 1383 C C . CYS A 1 174 ? 10.261 1.247 15.116 1.00 54.84 174 CYS A C 1
ATOM 1385 O O . CYS A 1 174 ? 10.601 2.200 14.418 1.00 54.84 174 CYS A O 1
ATOM 1387 N N . MET A 1 175 ? 10.780 0.027 14.997 1.00 48.28 175 MET A N 1
ATOM 1388 C CA . MET A 1 175 ? 11.718 -0.356 13.950 1.00 48.28 175 MET A CA 1
ATOM 1389 C C . MET A 1 175 ? 10.974 -1.077 12.837 1.00 48.28 175 MET A C 1
ATOM 1391 O O . MET A 1 175 ? 10.026 -1.831 13.083 1.00 48.28 175 MET A O 1
ATOM 1395 N N . PHE A 1 176 ? 11.437 -0.862 11.616 1.00 49.56 176 PHE A N 1
ATOM 1396 C CA . PHE A 1 176 ? 10.943 -1.493 10.409 1.00 49.56 176 PHE A CA 1
ATOM 1397 C C . PHE A 1 176 ? 12.094 -2.223 9.719 1.00 49.56 176 PHE A C 1
ATOM 1399 O O . PHE A 1 176 ? 12.967 -1.573 9.153 1.00 49.56 176 PHE A O 1
ATOM 1406 N N . GLY A 1 177 ? 12.156 -3.555 9.798 1.00 58.78 177 GLY A N 1
ATOM 1407 C CA . GLY A 1 177 ? 13.379 -4.268 9.404 1.00 58.78 177 GLY A CA 1
ATOM 1408 C C . GLY A 1 177 ? 14.610 -3.674 10.117 1.00 58.78 177 GLY A C 1
ATOM 1409 O O . GLY A 1 177 ? 14.653 -3.661 11.349 1.00 58.78 177 GLY A O 1
ATOM 1410 N N . SER A 1 178 ? 15.562 -3.129 9.349 1.00 39.69 178 SER A N 1
ATOM 1411 C CA . SER A 1 178 ? 16.740 -2.380 9.844 1.00 39.69 178 SER A CA 1
ATOM 1412 C C . SER A 1 178 ? 16.560 -0.849 9.893 1.00 39.69 178 SER A C 1
ATOM 1414 O O . SER A 1 178 ? 17.485 -0.141 10.285 1.00 39.69 178 SER A O 1
ATOM 1416 N N . ILE A 1 179 ? 15.407 -0.325 9.473 1.00 45.03 179 ILE A N 1
ATOM 1417 C CA . ILE A 1 179 ? 15.113 1.109 9.363 1.00 45.03 179 ILE A CA 1
ATOM 1418 C C . ILE A 1 179 ? 14.535 1.621 10.687 1.00 45.03 179 ILE A C 1
ATOM 1420 O O . ILE A 1 179 ? 13.521 1.120 11.188 1.00 45.03 179 ILE A O 1
ATOM 1424 N N . PHE A 1 180 ? 15.170 2.650 11.248 1.00 41.34 180 PHE A N 1
ATOM 1425 C CA . PHE A 1 180 ? 14.665 3.385 12.407 1.00 41.34 180 PHE A CA 1
ATOM 1426 C C . PHE A 1 180 ? 13.744 4.516 11.945 1.00 41.34 180 PHE A C 1
ATOM 1428 O O . PHE A 1 180 ? 14.197 5.464 11.311 1.00 41.34 180 PHE A O 1
ATOM 1435 N N . VAL A 1 181 ? 12.459 4.452 12.305 1.00 45.62 181 VAL A N 1
ATOM 1436 C CA . VAL A 1 181 ? 11.529 5.569 12.093 1.00 45.62 181 VAL A CA 1
ATOM 1437 C C . VAL A 1 181 ? 11.461 6.372 13.388 1.00 45.62 181 VAL A C 1
ATOM 1439 O O . VAL A 1 181 ? 10.795 5.977 14.349 1.00 45.62 181 VAL A O 1
ATOM 1442 N N . CYS A 1 182 ? 12.213 7.473 13.441 1.00 34.31 182 CYS A N 1
ATOM 1443 C CA . CYS A 1 182 ? 12.189 8.374 14.585 1.00 34.31 182 CYS A CA 1
ATOM 1444 C C . CYS A 1 182 ? 10.937 9.258 14.539 1.00 34.31 182 CYS A C 1
ATOM 1446 O O . CYS A 1 182 ? 10.374 9.555 13.488 1.00 34.31 182 CYS A O 1
ATOM 1448 N N . LYS A 1 183 ? 10.442 9.637 15.714 1.00 36.31 183 LYS A N 1
ATOM 1449 C CA . LYS A 1 183 ? 9.184 10.363 15.868 1.00 36.31 183 LYS A CA 1
ATOM 1450 C C . LYS A 1 183 ? 9.395 11.849 15.561 1.00 36.31 183 LYS A C 1
ATOM 1452 O O . LYS A 1 183 ? 9.524 12.642 16.490 1.00 36.31 183 LYS A O 1
ATOM 1457 N N . LYS A 1 184 ? 9.385 12.247 14.287 1.00 34.22 184 LYS A N 1
ATOM 1458 C CA . LYS A 1 184 ? 9.170 13.648 13.902 1.00 34.22 184 LYS A CA 1
ATOM 1459 C C . LYS A 1 184 ? 7.735 13.799 13.400 1.00 34.22 184 LYS A C 1
ATOM 1461 O O . LYS A 1 184 ? 7.392 13.441 12.275 1.00 34.22 184 LYS A O 1
ATOM 1466 N N . LEU A 1 185 ? 6.868 14.239 14.312 1.00 33.97 185 LEU A N 1
ATOM 1467 C CA . LEU A 1 185 ? 5.509 14.658 13.974 1.00 33.97 185 LEU A CA 1
ATOM 1468 C C . LEU A 1 185 ? 5.626 15.892 13.067 1.00 33.97 185 LEU A C 1
ATOM 1470 O O . LEU A 1 185 ? 6.409 16.791 13.384 1.00 33.97 185 LEU A O 1
ATOM 1474 N N . VAL A 1 186 ? 4.914 15.884 11.939 1.00 37.88 186 VAL A N 1
ATOM 1475 C CA . VAL A 1 186 ? 4.807 17.039 11.028 1.00 37.88 186 VAL A CA 1
ATOM 1476 C C . VAL A 1 186 ? 3.885 18.085 11.639 1.00 37.88 186 VAL A C 1
ATOM 1478 O O . VAL A 1 186 ? 2.843 17.672 12.199 1.00 37.88 186 VAL A O 1
#

Nearest PDB structures (foldseek):
  6ycd-assembly2_B  TM=9.064E-01  e=5.942E-12  Ananas comosus
  6ycf-assembly1_A  TM=9.028E-01  e=6.323E-12  Ananas comosus
  1s4v-assembly1_A  TM=8.959E-01  e=1.041E-11  Ricinus communis
  2fo5-assembly4_D  TM=9.040E-01  e=2.817E-11  Hordeum vulgare
  8iui-assembly2_B  TM=8.677E-01  e=4.360E-10  Bombyx mori